Protein AF-A0A9P7HK96-F1 (afdb_monomer_lite)

Secondary structure (DSSP, 8-state):
-HHHHHHHHHHHHHHHT--GGGS--SS--HHHHHHHHHHHHHHHHHHGGGTT-SSPPP-GGGGGGT--HHHHHHHHHHHHHHHHHHHHHH-GGGGT--TTHHHHHHHHHHHHT---SHHHHHHHHHHHHHHHHHHTT-HHHHHHHHHHHHHHHTT-PPPPHHHHHHHHHHHHHHTTSPP-----B--TTGGGT-TTTTBHHHHHHHHHHS--PPP--------PPPTT--S-HHHHHHHHHTTS--

Radius of gyration: 19.31 Å; chains: 1; bounding box: 53×41×51 Å

Sequence (246 aa):
MSSAIAIFQRLLGWADALPAAVQRQENNPDHVLNIHIWFHTAIIDLFRPFELEFPQPRLPAFAGVNATPKAVISASIEQLKRLVYQYRANCESSKYSIIWQSGMLYLVNHILRDLSSNESQFYFLLCMRGYQHLARYLPFVSGIVQSLIVMTNRQGVPLTANTQRLLEEVRGESRRSREFFSAYPVDLEMVAKDPSSATLEKLTSRFQEEPSGEGQGEASDGGSLPDGWKGTAQDLTTTLSMLGDD

Foldseek 3Di:
DVVLLVVLVVLVVCLVPDDPLLNDDPQHDLVSLLVLLVSLLVLLVSLVVQLPDPPFDASPVPVVPSDGSVNSNVVSLVVLLVSLVCCLVRPPCLQADPSNLSSLLSNLLVLLVPVQDLSSLVSNLSSLVSLLSNCVPDLLSLLLNLLSLLSNVVSPYDHDPSSVVSSVVSLVVSVVGDQDDWLPFRNPVCCVVPSVCRGSNNSNVVSVVDDDPDDDDDDDDDDDDDPDDPDDVCNVVVSVVVVPDD

Organism: NCBI:txid221167

pLDDT: mean 82.39, std 18.68, range [30.91, 97.69]

Structure (mmCIF, N/CA/C/O backbone):
data_AF-A0A9P7HK96-F1
#
_entry.id   AF-A0A9P7HK96-F1
#
loop_
_atom_site.group_PDB
_atom_site.id
_atom_site.type_symbol
_atom_site.label_atom_id
_atom_site.label_alt_id
_atom_site.label_comp_id
_atom_site.label_asym_id
_atom_site.label_entity_id
_atom_site.label_seq_id
_atom_site.pdbx_PDB_ins_code
_atom_site.Cartn_x
_atom_site.Cartn_y
_atom_site.Cartn_z
_atom_site.occupancy
_atom_site.B_iso_or_equiv
_atom_site.auth_seq_id
_atom_site.auth_comp_id
_atom_site.auth_asym_id
_atom_site.auth_atom_id
_atom_site.pdbx_PDB_model_num
ATOM 1 N N . MET A 1 1 ? 18.000 8.136 -10.585 1.00 82.88 1 MET A N 1
ATOM 2 C CA . MET A 1 1 ? 17.289 7.478 -11.703 1.00 82.88 1 MET A CA 1
ATOM 3 C C . MET A 1 1 ? 18.000 6.240 -12.261 1.00 82.88 1 MET A C 1
ATOM 5 O O . MET A 1 1 ? 17.403 5.177 -12.218 1.00 82.88 1 MET A O 1
ATOM 9 N N . SER A 1 2 ? 19.247 6.320 -12.757 1.00 84.56 2 SER A N 1
ATOM 10 C CA . SER A 1 2 ? 19.932 5.171 -13.404 1.00 84.56 2 SER A CA 1
ATOM 11 C C . SER A 1 2 ? 19.924 3.879 -12.562 1.00 84.56 2 SER A C 1
ATOM 13 O O . SER A 1 2 ? 19.486 2.832 -13.035 1.00 84.56 2 SER A O 1
ATOM 15 N N . SER A 1 3 ? 20.273 3.969 -11.272 1.00 89.44 3 SER A N 1
ATOM 16 C CA . SER A 1 3 ? 20.222 2.821 -10.354 1.00 89.44 3 SER A CA 1
ATOM 17 C C . SER A 1 3 ? 18.809 2.257 -10.167 1.00 89.44 3 SER A C 1
ATOM 19 O O . SER A 1 3 ? 18.648 1.045 -10.069 1.00 89.44 3 SER A O 1
ATOM 21 N N . ALA A 1 4 ? 17.781 3.113 -10.162 1.00 90.25 4 ALA A N 1
ATOM 22 C CA . ALA A 1 4 ? 16.389 2.683 -10.044 1.00 90.25 4 ALA A CA 1
ATOM 23 C C . ALA A 1 4 ? 15.938 1.895 -11.283 1.00 90.25 4 ALA A C 1
ATOM 25 O O . ALA A 1 4 ? 15.328 0.841 -11.153 1.00 90.25 4 ALA A O 1
ATOM 26 N N . ILE A 1 5 ? 16.329 2.337 -12.482 1.00 89.81 5 ILE A N 1
ATOM 27 C CA . ILE A 1 5 ? 16.057 1.613 -13.733 1.00 89.81 5 ILE A CA 1
ATOM 28 C C . ILE A 1 5 ? 16.732 0.238 -13.725 1.00 89.81 5 ILE A C 1
ATOM 30 O O . ILE A 1 5 ? 16.088 -0.757 -14.050 1.00 89.81 5 ILE A O 1
ATOM 34 N N . ALA A 1 6 ? 17.997 0.164 -13.307 1.00 91.00 6 ALA A N 1
ATOM 35 C CA . ALA A 1 6 ? 18.726 -1.101 -13.242 1.00 91.00 6 ALA A CA 1
ATOM 36 C C . ALA A 1 6 ? 18.094 -2.089 -12.243 1.00 91.00 6 ALA A C 1
ATOM 38 O O . ALA A 1 6 ? 17.957 -3.275 -12.542 1.00 91.00 6 ALA A O 1
ATOM 39 N N . ILE A 1 7 ? 17.669 -1.614 -11.065 1.00 94.12 7 ILE A N 1
ATOM 40 C CA . ILE A 1 7 ? 16.946 -2.443 -10.088 1.00 94.12 7 ILE A CA 1
ATOM 41 C C . ILE A 1 7 ? 15.601 -2.892 -10.665 1.00 94.12 7 ILE A C 1
ATOM 43 O O . ILE A 1 7 ? 15.264 -4.067 -10.555 1.00 94.12 7 ILE A O 1
ATOM 47 N N . PHE A 1 8 ? 14.862 -2.001 -11.328 1.00 93.50 8 PHE A N 1
ATOM 48 C CA . PHE A 1 8 ? 13.576 -2.335 -11.934 1.00 93.50 8 PHE A CA 1
ATOM 49 C C . PHE A 1 8 ? 13.711 -3.421 -13.007 1.00 93.50 8 PHE A C 1
ATOM 51 O O . PHE A 1 8 ? 12.958 -4.388 -12.995 1.00 93.50 8 PHE A O 1
ATOM 58 N N . GLN A 1 9 ? 14.719 -3.330 -13.877 1.00 91.44 9 GLN A N 1
ATOM 59 C CA . GLN A 1 9 ? 15.011 -4.374 -14.865 1.00 91.44 9 GLN A CA 1
ATOM 60 C C . GLN A 1 9 ? 15.340 -5.720 -14.211 1.00 91.44 9 GLN A C 1
ATOM 62 O O . GLN A 1 9 ? 14.888 -6.758 -14.685 1.00 91.44 9 GLN A O 1
ATOM 67 N N . ARG A 1 10 ? 16.093 -5.718 -13.104 1.00 93.62 10 ARG A N 1
ATOM 68 C CA . ARG A 1 10 ? 16.382 -6.944 -12.343 1.00 93.62 10 ARG A CA 1
ATOM 69 C C . ARG A 1 10 ? 15.131 -7.530 -11.695 1.00 93.62 10 ARG A C 1
ATOM 71 O O . ARG A 1 10 ? 14.987 -8.745 -11.684 1.00 93.62 10 ARG A O 1
ATOM 78 N N . LEU A 1 11 ? 14.243 -6.683 -11.174 1.00 93.69 11 LEU A N 1
ATOM 79 C CA . LEU A 1 11 ? 12.958 -7.103 -10.617 1.00 93.69 11 LEU A CA 1
ATOM 80 C C . LEU A 1 11 ? 12.072 -7.734 -11.697 1.00 93.69 11 LEU A C 1
ATOM 82 O O . LEU A 1 11 ? 11.531 -8.810 -11.469 1.00 93.69 11 LEU A O 1
ATOM 86 N N . LEU A 1 12 ? 11.976 -7.126 -12.881 1.00 91.94 12 LEU A N 1
ATOM 87 C CA . LEU A 1 12 ? 11.237 -7.707 -14.006 1.00 91.94 12 LEU A CA 1
ATOM 88 C C . LEU A 1 12 ? 11.842 -9.039 -14.457 1.00 91.94 12 LEU A C 1
ATOM 90 O O . LEU A 1 12 ? 11.124 -10.024 -14.550 1.00 91.94 12 LEU A O 1
ATOM 94 N N . GLY A 1 13 ? 13.166 -9.107 -14.622 1.00 92.19 13 GLY A N 1
ATOM 95 C CA . GLY A 1 13 ? 13.838 -10.361 -14.972 1.00 92.19 13 GLY A CA 1
ATOM 96 C C . GLY A 1 13 ? 13.649 -11.460 -13.919 1.00 92.19 13 GLY A C 1
ATOM 97 O O . GLY A 1 13 ? 13.523 -12.630 -14.267 1.00 92.19 13 GLY A O 1
ATOM 98 N N . TRP A 1 14 ? 13.585 -11.100 -12.634 1.00 93.12 14 TRP A N 1
ATOM 99 C CA . TRP A 1 14 ? 13.220 -12.033 -11.566 1.00 93.12 14 TRP A CA 1
ATOM 100 C C . TRP A 1 14 ? 11.765 -12.506 -11.691 1.00 93.12 14 TRP A C 1
ATOM 102 O O . TRP A 1 14 ? 11.517 -13.702 -11.553 1.00 93.12 14 TRP A O 1
ATOM 112 N N . ALA A 1 15 ? 10.826 -11.601 -11.984 1.00 91.31 15 ALA A N 1
ATOM 113 C CA . ALA A 1 15 ? 9.412 -11.929 -12.155 1.00 91.31 15 ALA A CA 1
ATOM 114 C C . ALA A 1 15 ? 9.176 -12.853 -13.365 1.00 91.31 15 ALA A C 1
ATOM 116 O O . ALA A 1 15 ? 8.416 -13.816 -13.262 1.00 91.31 15 ALA A O 1
ATOM 117 N N . ASP A 1 16 ? 9.879 -12.612 -14.474 1.00 90.12 16 ASP A N 1
ATOM 118 C CA . ASP A 1 16 ? 9.810 -13.426 -15.695 1.00 90.12 16 ASP A CA 1
ATOM 119 C C . ASP A 1 16 ? 10.410 -14.831 -15.501 1.00 90.12 16 ASP A C 1
ATOM 121 O O . ASP A 1 16 ? 10.003 -15.788 -16.159 1.00 90.12 16 ASP A O 1
ATOM 125 N N . ALA A 1 17 ? 11.363 -14.976 -14.574 1.00 92.50 17 ALA A N 1
ATOM 126 C CA . ALA A 1 17 ? 12.031 -16.238 -14.258 1.00 92.50 17 ALA A CA 1
ATOM 127 C C . ALA A 1 17 ? 11.367 -17.022 -13.108 1.00 92.50 17 ALA A C 1
ATOM 129 O O . ALA A 1 17 ? 11.941 -17.998 -12.612 1.00 92.50 17 ALA A O 1
ATOM 130 N N . LEU A 1 18 ? 10.178 -16.610 -12.653 1.00 91.31 18 LEU A N 1
ATOM 131 C CA . LEU A 1 18 ? 9.479 -17.282 -11.561 1.00 91.31 18 LEU A CA 1
ATOM 132 C C . LEU A 1 18 ? 9.082 -18.722 -11.941 1.00 91.31 18 LEU A C 1
ATOM 134 O O . LEU A 1 18 ? 8.461 -18.932 -12.990 1.00 91.31 18 LEU A O 1
ATOM 138 N N . PRO A 1 19 ? 9.359 -19.721 -11.075 1.00 89.69 19 PRO A N 1
ATOM 139 C CA . PRO A 1 19 ? 8.870 -21.083 -11.268 1.00 89.69 19 PRO A CA 1
ATOM 140 C C . PRO A 1 19 ? 7.345 -21.126 -11.395 1.00 89.69 19 PRO A C 1
ATOM 142 O O . PRO A 1 19 ? 6.647 -20.372 -10.720 1.00 89.69 19 PRO A O 1
ATOM 145 N N . ALA A 1 20 ? 6.818 -22.077 -12.172 1.00 86.81 20 ALA A N 1
ATOM 146 C CA . ALA A 1 20 ? 5.374 -22.229 -12.403 1.00 86.81 20 ALA A CA 1
ATOM 147 C C . ALA A 1 20 ? 4.537 -22.292 -11.107 1.00 86.81 20 ALA A C 1
ATOM 149 O O . ALA A 1 20 ? 3.406 -21.815 -11.080 1.00 86.81 20 ALA A O 1
ATOM 150 N N . ALA A 1 21 ? 5.111 -22.823 -10.021 1.00 84.75 21 ALA A N 1
ATOM 151 C CA . ALA A 1 21 ? 4.472 -22.922 -8.708 1.00 84.75 21 ALA A CA 1
ATOM 152 C C . ALA A 1 21 ? 4.184 -21.567 -8.028 1.00 84.75 21 ALA A C 1
ATOM 154 O O . ALA A 1 21 ? 3.361 -21.513 -7.121 1.00 84.75 21 ALA A O 1
ATOM 155 N N . VAL A 1 22 ? 4.859 -20.488 -8.437 1.00 87.06 22 VAL A N 1
ATOM 156 C CA . VAL A 1 22 ? 4.699 -19.133 -7.869 1.00 87.06 22 VAL A CA 1
ATOM 157 C C . VAL A 1 22 ? 4.290 -18.092 -8.918 1.00 87.06 22 VAL A C 1
ATOM 159 O O . VAL A 1 22 ? 4.287 -16.884 -8.662 1.00 87.06 22 VAL A O 1
ATOM 162 N N . GLN A 1 23 ? 3.916 -18.555 -10.109 1.00 87.00 23 GLN A N 1
ATOM 163 C CA . GLN A 1 23 ? 3.257 -17.729 -11.114 1.00 87.00 23 GLN A CA 1
ATOM 164 C C . GLN A 1 23 ? 1.795 -17.505 -10.726 1.00 87.00 23 GLN A C 1
ATOM 166 O O . GLN A 1 23 ? 1.168 -18.368 -10.114 1.00 87.00 23 GLN A O 1
ATOM 171 N N . ARG A 1 24 ? 1.239 -16.344 -11.093 1.00 83.50 24 ARG A N 1
ATOM 172 C CA . ARG A 1 24 ? -0.178 -16.071 -10.835 1.00 83.50 24 ARG A CA 1
ATOM 173 C C . ARG A 1 24 ? -1.064 -16.939 -11.730 1.00 83.50 24 ARG A C 1
ATOM 175 O O . ARG A 1 24 ? -0.911 -16.920 -12.947 1.00 83.50 24 ARG A O 1
ATOM 182 N N . GLN A 1 25 ? -2.026 -17.618 -11.127 1.00 83.50 25 GLN A N 1
ATOM 183 C CA . GLN A 1 25 ? -3.058 -18.433 -11.767 1.00 83.50 25 GLN A CA 1
ATOM 184 C C . GLN A 1 25 ? -4.449 -17.999 -11.270 1.00 83.50 25 GLN A C 1
ATOM 186 O O . GLN A 1 25 ? -4.570 -16.994 -10.573 1.00 83.50 25 GLN A O 1
ATOM 191 N N . GLU A 1 26 ? -5.514 -18.713 -11.632 1.00 76.38 26 GLU A N 1
ATOM 192 C CA . GLU A 1 26 ? -6.872 -18.410 -11.147 1.00 76.38 26 GLU A CA 1
ATOM 193 C C . GLU A 1 26 ? -7.005 -18.674 -9.634 1.00 76.38 26 GLU A C 1
ATOM 195 O O . GLU A 1 26 ? -7.491 -17.821 -8.894 1.00 76.38 26 GLU A O 1
ATOM 200 N N . ASN A 1 27 ? -6.444 -19.794 -9.160 1.00 80.75 27 ASN A N 1
ATOM 201 C CA . ASN A 1 27 ? -6.397 -20.177 -7.747 1.00 80.75 27 ASN A CA 1
ATOM 202 C C . ASN A 1 27 ? -4.965 -20.090 -7.213 1.00 80.75 27 ASN A C 1
ATOM 204 O O . ASN A 1 27 ? -4.191 -21.044 -7.293 1.00 80.75 27 ASN A O 1
ATOM 208 N N . ASN A 1 28 ? -4.607 -18.926 -6.676 1.00 84.38 28 ASN A N 1
ATOM 209 C CA . ASN A 1 28 ? -3.280 -18.696 -6.116 1.00 84.38 28 ASN A CA 1
ATOM 210 C C . ASN A 1 28 ? -3.225 -19.092 -4.642 1.00 84.38 28 ASN A C 1
ATOM 212 O O . ASN A 1 28 ? -4.038 -18.594 -3.863 1.00 84.38 28 ASN A O 1
ATOM 216 N N . PRO A 1 29 ? -2.224 -19.882 -4.223 1.00 89.25 29 PRO A N 1
ATOM 217 C CA . PRO A 1 29 ? -1.881 -19.981 -2.815 1.00 89.25 29 PRO A CA 1
ATOM 218 C C . PRO A 1 29 ? -1.547 -18.604 -2.225 1.00 89.25 29 PRO A C 1
ATOM 220 O O . PRO A 1 29 ? -0.950 -17.756 -2.891 1.00 89.25 29 PRO A O 1
ATOM 223 N N . ASP A 1 30 ? -1.835 -18.418 -0.940 1.00 91.62 30 ASP A N 1
ATOM 224 C CA . ASP A 1 30 ? -1.655 -17.156 -0.214 1.00 91.62 30 ASP A CA 1
ATOM 225 C C . ASP A 1 30 ? -0.255 -16.548 -0.394 1.00 91.62 30 ASP A C 1
ATOM 227 O O . ASP A 1 30 ? -0.095 -15.349 -0.622 1.00 91.62 30 ASP A O 1
ATOM 231 N N . HIS A 1 31 ? 0.782 -17.388 -0.331 1.00 91.19 31 HIS A N 1
ATOM 232 C CA . HIS A 1 31 ? 2.170 -16.949 -0.461 1.00 91.19 31 HIS A CA 1
ATOM 233 C C . HIS A 1 31 ? 2.495 -16.397 -1.856 1.00 91.19 31 HIS A C 1
ATOM 235 O O . HIS A 1 31 ? 3.330 -15.502 -1.963 1.00 91.19 31 HIS A O 1
ATOM 241 N N . VAL A 1 32 ? 1.824 -16.873 -2.909 1.00 93.62 32 VAL A N 1
ATOM 242 C CA . VAL A 1 32 ? 2.001 -16.356 -4.271 1.00 93.62 32 VAL A CA 1
ATOM 243 C C . VAL A 1 32 ? 1.494 -14.921 -4.335 1.00 93.62 32 VAL A C 1
ATOM 245 O O . VAL A 1 32 ? 2.235 -14.024 -4.730 1.00 93.62 32 VAL A O 1
ATOM 248 N N . LEU A 1 33 ? 0.274 -14.668 -3.857 1.00 94.50 33 LEU A N 1
ATOM 249 C CA . LEU A 1 33 ? -0.283 -13.313 -3.818 1.00 94.50 33 LEU A CA 1
ATOM 250 C C . LEU A 1 33 ? 0.568 -12.368 -2.961 1.00 94.50 33 LEU A C 1
ATOM 252 O O . LEU A 1 33 ? 0.828 -11.246 -3.387 1.00 94.50 33 LEU A O 1
ATOM 256 N N . ASN A 1 34 ? 1.080 -12.832 -1.817 1.00 94.69 34 ASN A N 1
ATOM 257 C CA . ASN A 1 34 ? 1.974 -12.042 -0.964 1.00 94.69 34 ASN A CA 1
ATOM 258 C C . ASN A 1 34 ? 3.250 -11.602 -1.692 1.00 94.69 34 ASN A C 1
ATOM 260 O O . ASN A 1 34 ? 3.629 -10.434 -1.619 1.00 94.69 34 ASN A O 1
ATOM 264 N N . ILE A 1 35 ? 3.885 -12.514 -2.434 1.00 95.00 35 ILE A N 1
ATOM 265 C CA . ILE A 1 35 ? 5.086 -12.216 -3.224 1.00 95.00 35 ILE A CA 1
ATOM 266 C C . ILE A 1 35 ? 4.790 -11.137 -4.276 1.00 95.00 35 ILE A C 1
ATOM 268 O O . ILE A 1 35 ? 5.555 -10.181 -4.411 1.00 95.00 35 ILE A O 1
ATOM 272 N N . HIS A 1 36 ? 3.662 -11.246 -4.985 1.00 95.62 36 HIS A N 1
ATOM 273 C CA . HIS A 1 36 ? 3.260 -10.260 -5.996 1.00 95.62 36 HIS A CA 1
ATOM 274 C C . HIS A 1 36 ? 2.860 -8.911 -5.379 1.00 95.62 36 HIS A C 1
ATOM 276 O O . HIS A 1 36 ? 3.160 -7.863 -5.949 1.00 95.62 36 HIS A O 1
ATOM 282 N N . ILE A 1 37 ? 2.245 -8.904 -4.192 1.00 97.06 37 ILE A N 1
ATOM 283 C CA . ILE A 1 37 ? 1.978 -7.671 -3.434 1.00 97.06 37 ILE A CA 1
ATOM 284 C C . ILE A 1 37 ? 3.299 -6.968 -3.115 1.00 97.06 37 ILE A C 1
ATOM 286 O O . ILE A 1 37 ? 3.465 -5.789 -3.430 1.00 97.06 37 ILE A O 1
ATOM 290 N N . TRP A 1 38 ? 4.265 -7.693 -2.550 1.00 96.56 38 TRP A N 1
ATOM 291 C CA . TRP A 1 38 ? 5.567 -7.131 -2.197 1.00 96.56 38 TRP A CA 1
ATOM 292 C C . TRP A 1 38 ? 6.340 -6.615 -3.403 1.00 96.56 38 TRP A C 1
ATOM 294 O O . TRP A 1 38 ? 6.935 -5.537 -3.334 1.00 96.56 38 TRP A O 1
ATOM 304 N N . PHE A 1 39 ? 6.275 -7.340 -4.518 1.00 96.75 39 PHE A N 1
ATOM 305 C CA . PHE A 1 39 ? 6.861 -6.922 -5.784 1.00 96.75 39 PHE A CA 1
ATOM 306 C C . PHE A 1 39 ? 6.368 -5.532 -6.205 1.00 96.75 39 PHE A C 1
ATOM 308 O O . PHE A 1 39 ? 7.175 -4.638 -6.463 1.00 96.75 39 PHE A O 1
ATOM 315 N N . HIS A 1 40 ? 5.052 -5.307 -6.192 1.00 97.69 40 HIS A N 1
ATOM 316 C CA . HIS A 1 40 ? 4.502 -4.006 -6.564 1.00 97.69 40 HIS A CA 1
ATOM 317 C C . HIS A 1 40 ? 4.765 -2.917 -5.519 1.00 97.69 40 HIS A C 1
ATOM 319 O O . HIS A 1 40 ? 5.036 -1.782 -5.909 1.00 97.69 40 HIS A O 1
ATOM 325 N N . THR A 1 41 ? 4.782 -3.231 -4.217 1.00 97.31 41 THR A N 1
ATOM 326 C CA . THR A 1 41 ? 5.195 -2.238 -3.205 1.00 97.31 41 THR A CA 1
ATOM 327 C C . THR A 1 41 ? 6.652 -1.805 -3.389 1.00 97.31 41 THR A C 1
ATOM 329 O O . THR A 1 41 ? 6.948 -0.615 -3.306 1.00 97.31 41 THR A O 1
ATOM 332 N N . ALA A 1 42 ? 7.547 -2.736 -3.744 1.00 96.88 42 ALA A N 1
ATOM 333 C CA . ALA A 1 42 ? 8.952 -2.435 -4.002 1.00 96.88 42 ALA A CA 1
ATOM 334 C C . ALA A 1 42 ? 9.133 -1.561 -5.251 1.00 96.88 42 ALA A C 1
ATOM 336 O O . ALA A 1 42 ? 9.937 -0.632 -5.240 1.00 96.88 42 ALA A O 1
ATOM 337 N N . ILE A 1 43 ? 8.364 -1.814 -6.318 1.00 96.56 43 ILE A N 1
ATOM 338 C CA . ILE A 1 43 ? 8.373 -0.966 -7.520 1.00 96.56 43 ILE A CA 1
ATOM 339 C C . ILE A 1 43 ? 7.892 0.452 -7.195 1.00 96.56 43 ILE A C 1
ATOM 341 O O . ILE A 1 43 ? 8.492 1.420 -7.665 1.00 96.56 43 ILE A O 1
ATOM 345 N N . ILE A 1 44 ? 6.838 0.591 -6.386 1.00 96.38 44 ILE A N 1
ATOM 346 C CA . ILE A 1 44 ? 6.336 1.908 -5.980 1.00 96.38 44 ILE A CA 1
ATOM 347 C C . ILE A 1 44 ? 7.419 2.674 -5.219 1.00 96.38 44 ILE A C 1
ATOM 349 O O . ILE A 1 44 ? 7.697 3.817 -5.567 1.00 96.38 44 ILE A O 1
ATOM 353 N N . ASP A 1 45 ? 8.074 2.050 -4.240 1.00 94.81 45 ASP A N 1
ATOM 354 C CA . ASP A 1 45 ? 9.176 2.675 -3.497 1.00 94.81 45 ASP A CA 1
ATOM 355 C C . ASP A 1 45 ? 10.344 3.080 -4.390 1.00 94.81 45 ASP A C 1
ATOM 357 O O . ASP A 1 45 ? 10.900 4.169 -4.243 1.00 94.81 45 ASP A O 1
ATOM 361 N N . LEU A 1 46 ? 10.693 2.218 -5.343 1.00 95.38 46 LEU A N 1
ATOM 362 C CA . LEU A 1 46 ? 11.802 2.442 -6.257 1.00 95.38 46 LEU A CA 1
ATOM 363 C C . LEU A 1 46 ? 11.618 3.706 -7.102 1.00 95.38 46 LEU A C 1
ATOM 365 O O . LEU A 1 46 ? 12.594 4.402 -7.394 1.00 95.38 46 LEU A O 1
ATOM 369 N N . PHE A 1 47 ? 10.375 3.995 -7.496 1.00 94.06 47 PHE A N 1
ATOM 370 C CA . PHE A 1 47 ? 10.047 5.133 -8.351 1.00 94.06 47 PHE A CA 1
ATOM 371 C C . PHE A 1 47 ? 9.453 6.337 -7.613 1.00 94.06 47 PHE A C 1
ATOM 373 O O . PHE A 1 47 ? 9.453 7.427 -8.189 1.00 94.06 47 PHE A O 1
ATOM 380 N N . ARG A 1 48 ? 9.012 6.194 -6.353 1.00 91.94 48 ARG A N 1
ATOM 381 C CA . ARG A 1 48 ? 8.414 7.279 -5.550 1.00 91.94 48 ARG A CA 1
ATOM 382 C C . ARG A 1 48 ? 9.246 8.570 -5.541 1.00 91.94 48 ARG A C 1
ATOM 384 O O . ARG A 1 48 ? 8.645 9.624 -5.738 1.00 91.94 48 ARG A O 1
ATOM 391 N N . PRO A 1 49 ? 10.590 8.548 -5.397 1.00 91.19 49 PRO A N 1
ATOM 392 C CA . PRO A 1 49 ? 11.390 9.777 -5.401 1.00 91.19 49 PRO A CA 1
ATOM 393 C C . PRO A 1 49 ? 11.260 10.614 -6.681 1.00 91.19 49 PRO A C 1
ATOM 395 O O . PRO A 1 49 ? 11.531 11.808 -6.655 1.00 91.19 49 PRO A O 1
ATOM 398 N N . PHE A 1 50 ? 10.843 9.998 -7.790 1.00 91.31 50 PHE A N 1
ATOM 399 C CA . PHE A 1 50 ? 10.759 10.624 -9.109 1.00 91.31 50 PHE A CA 1
ATOM 400 C C . PHE A 1 50 ? 9.312 10.933 -9.535 1.00 91.31 50 PHE A C 1
ATOM 402 O O . PHE A 1 50 ? 9.071 11.423 -10.638 1.00 91.31 50 PHE A O 1
ATOM 409 N N . GLU A 1 51 ? 8.324 10.630 -8.688 1.00 89.25 51 GLU A N 1
ATOM 410 C CA . GLU A 1 51 ? 6.901 10.761 -9.022 1.00 89.25 51 GLU A CA 1
ATOM 411 C C . GLU A 1 51 ? 6.486 12.213 -9.301 1.00 89.25 51 GLU A C 1
ATOM 413 O O . GLU A 1 51 ? 5.670 12.467 -10.188 1.00 89.25 51 GLU A O 1
ATOM 418 N N . LEU A 1 52 ? 7.068 13.159 -8.561 1.00 87.06 52 LEU A N 1
ATOM 419 C CA . LEU A 1 52 ? 6.753 14.588 -8.648 1.00 87.06 52 LEU A CA 1
ATOM 420 C C . LEU A 1 52 ? 7.709 15.365 -9.568 1.00 87.06 52 LEU A C 1
ATOM 422 O O . LEU A 1 52 ? 7.580 16.582 -9.687 1.00 87.06 52 LEU A O 1
ATOM 426 N N . GLU A 1 53 ? 8.662 14.695 -10.225 1.00 87.31 53 GLU A N 1
ATOM 427 C CA . GLU A 1 53 ? 9.576 15.360 -11.158 1.00 87.31 53 GLU A CA 1
ATOM 428 C C . GLU A 1 53 ? 8.823 15.885 -12.387 1.00 87.31 53 GLU A C 1
ATOM 430 O O . GLU A 1 53 ? 8.015 15.178 -12.999 1.00 87.31 53 GLU A O 1
ATOM 435 N N . PHE A 1 54 ? 9.104 17.131 -12.776 1.00 84.62 54 PHE A N 1
ATOM 436 C CA . PHE A 1 54 ? 8.532 17.736 -13.971 1.00 84.62 54 PHE A CA 1
ATOM 437 C C . PHE A 1 54 ? 9.613 18.468 -14.789 1.00 84.62 54 PHE A C 1
ATOM 439 O O . PHE A 1 54 ? 10.275 19.353 -14.246 1.00 84.62 54 PHE A O 1
ATOM 446 N N . PRO A 1 55 ? 9.792 18.137 -16.085 1.00 85.94 55 PRO A N 1
ATOM 447 C CA . PRO A 1 55 ? 9.067 17.106 -16.835 1.00 85.94 55 PRO A CA 1
ATOM 448 C C . PRO A 1 55 ? 9.411 15.684 -16.361 1.00 85.94 55 PRO A C 1
ATOM 450 O O . PRO A 1 55 ? 10.519 15.424 -15.902 1.00 85.94 55 PRO A O 1
ATOM 453 N N . GLN A 1 56 ? 8.460 14.754 -16.499 1.00 88.38 56 GLN A N 1
ATOM 454 C CA . GLN A 1 56 ? 8.686 13.352 -16.142 1.00 88.38 56 GLN A CA 1
ATOM 455 C C . GLN A 1 56 ? 9.795 12.745 -17.021 1.00 88.38 56 GLN A C 1
ATOM 457 O O . GLN A 1 56 ? 9.681 12.776 -18.254 1.00 88.38 56 GLN A O 1
ATOM 462 N N . PRO A 1 57 ? 10.845 12.156 -16.425 1.00 84.75 57 PRO A N 1
ATOM 463 C CA . PRO A 1 57 ? 11.906 11.521 -17.189 1.00 84.75 57 PRO A CA 1
ATOM 464 C C . PRO A 1 57 ? 11.374 10.267 -17.887 1.00 84.75 57 PRO A C 1
ATOM 466 O O . PRO A 1 57 ? 10.646 9.460 -17.306 1.00 84.75 57 PRO A O 1
ATOM 469 N N . ARG A 1 58 ? 11.764 10.079 -19.150 1.00 85.38 58 ARG A N 1
ATOM 470 C CA . ARG A 1 58 ? 11.483 8.834 -19.872 1.00 85.38 58 ARG A CA 1
ATOM 471 C C . ARG A 1 58 ? 12.424 7.743 -19.389 1.00 85.38 58 ARG A C 1
ATOM 473 O O . ARG A 1 58 ? 13.608 7.997 -19.188 1.00 85.38 58 ARG A O 1
ATOM 480 N N . LEU A 1 59 ? 11.911 6.525 -19.262 1.00 85.00 59 LEU A N 1
ATOM 481 C CA . LEU A 1 59 ? 12.704 5.345 -18.939 1.00 85.00 59 LEU A CA 1
ATOM 482 C C . LEU A 1 59 ? 13.263 4.756 -20.248 1.00 85.00 59 LEU A C 1
ATOM 484 O O . LEU A 1 59 ? 12.504 4.137 -20.995 1.00 85.00 59 LEU A O 1
ATOM 488 N N . PRO A 1 60 ? 14.566 4.918 -20.567 1.00 75.94 60 PRO A N 1
ATOM 489 C CA . PRO A 1 60 ? 15.095 4.563 -21.890 1.00 75.94 60 PRO A CA 1
ATOM 490 C C . PRO A 1 60 ? 14.984 3.068 -22.199 1.00 75.94 60 PRO A C 1
ATOM 492 O O . PRO A 1 60 ? 14.713 2.686 -23.332 1.00 75.94 60 PRO A O 1
ATOM 495 N N . ALA A 1 61 ? 15.104 2.229 -21.166 1.00 71.88 61 ALA A N 1
ATOM 496 C CA . ALA A 1 61 ? 14.903 0.783 -21.245 1.00 71.88 61 ALA A CA 1
ATOM 497 C C . ALA A 1 61 ? 13.497 0.371 -21.728 1.00 71.88 61 ALA A C 1
ATOM 499 O O . ALA A 1 61 ? 13.302 -0.764 -22.145 1.00 71.88 61 ALA A O 1
ATOM 500 N N . PHE A 1 62 ? 12.532 1.294 -21.687 1.00 70.69 62 PHE A N 1
ATOM 501 C CA . PHE A 1 62 ? 11.132 1.088 -22.051 1.00 70.69 62 PHE A CA 1
ATOM 502 C C . PHE A 1 62 ? 10.659 2.158 -23.047 1.00 70.69 62 PHE A C 1
ATOM 504 O O . PHE A 1 62 ? 9.483 2.526 -23.073 1.00 70.69 62 PHE A O 1
ATOM 511 N N . ALA A 1 63 ? 11.575 2.685 -23.869 1.00 63.12 63 ALA A N 1
ATOM 512 C CA . ALA A 1 63 ? 11.292 3.771 -24.808 1.00 63.12 63 ALA A CA 1
ATOM 513 C C . ALA A 1 63 ? 10.132 3.456 -25.774 1.00 63.12 63 ALA A C 1
ATOM 515 O O . ALA A 1 63 ? 9.396 4.366 -26.144 1.00 63.12 63 ALA A O 1
ATOM 516 N N . GLY A 1 64 ? 9.912 2.178 -26.114 1.00 65.25 64 GLY A N 1
ATOM 517 C CA . GLY A 1 64 ? 8.805 1.739 -26.975 1.00 65.25 64 GLY A CA 1
ATOM 518 C C . GLY A 1 64 ? 7.399 1.989 -26.409 1.00 65.25 64 GLY A C 1
ATOM 519 O O . GLY A 1 64 ? 6.444 2.031 -27.173 1.00 65.25 64 GLY A O 1
ATOM 520 N N . VAL A 1 65 ? 7.267 2.202 -25.095 1.00 73.88 65 VAL A N 1
ATOM 521 C CA . VAL A 1 65 ? 5.987 2.482 -24.415 1.00 73.88 65 VAL A CA 1
ATOM 522 C C . VAL A 1 65 ? 5.964 3.849 -23.724 1.00 73.88 65 VAL A C 1
ATOM 524 O O . VAL A 1 65 ? 5.057 4.129 -22.949 1.00 73.88 65 VAL A O 1
ATOM 527 N N . ASN A 1 66 ? 6.950 4.720 -23.993 1.00 71.88 66 ASN A N 1
ATOM 528 C CA . ASN A 1 66 ? 7.082 6.039 -23.355 1.00 71.88 66 ASN A CA 1
ATOM 529 C C . ASN A 1 66 ? 6.941 5.993 -21.820 1.00 71.88 66 ASN A C 1
ATOM 531 O O . ASN A 1 66 ? 6.363 6.898 -21.215 1.00 71.88 66 ASN A O 1
ATOM 535 N N . ALA A 1 67 ? 7.456 4.936 -21.181 1.00 85.88 67 ALA A N 1
ATOM 536 C CA . ALA A 1 67 ? 7.261 4.745 -19.751 1.00 85.88 67 ALA A CA 1
ATOM 537 C C . ALA A 1 67 ? 7.915 5.874 -18.941 1.00 85.88 67 ALA A C 1
ATOM 539 O O . ALA A 1 67 ? 9.043 6.295 -19.217 1.00 85.88 67 ALA A O 1
ATOM 540 N N . THR A 1 68 ? 7.202 6.326 -17.913 1.00 91.94 68 THR A N 1
ATOM 541 C CA . THR A 1 68 ? 7.648 7.314 -16.925 1.00 91.94 68 THR A CA 1
ATOM 542 C C . THR A 1 68 ? 7.542 6.717 -15.520 1.00 91.94 68 THR A C 1
ATOM 544 O O . THR A 1 68 ? 6.753 5.787 -15.322 1.00 91.94 68 THR A O 1
ATOM 547 N N . PRO A 1 69 ? 8.281 7.235 -14.522 1.00 92.94 69 PRO A N 1
ATOM 548 C CA . PRO A 1 69 ? 8.119 6.827 -13.126 1.00 92.94 69 PRO A CA 1
ATOM 549 C C . PRO A 1 69 ? 6.659 6.856 -12.664 1.00 92.94 69 PRO A C 1
ATOM 551 O O . PRO A 1 69 ? 6.164 5.865 -12.129 1.00 92.94 69 PRO A O 1
ATOM 554 N N . LYS A 1 70 ? 5.934 7.943 -12.962 1.00 92.81 70 LYS A N 1
ATOM 555 C CA . LYS A 1 70 ? 4.508 8.068 -12.635 1.00 92.81 70 LYS A CA 1
ATOM 556 C C . LYS A 1 70 ? 3.656 6.969 -13.280 1.00 92.81 70 LYS A C 1
ATOM 558 O O . LYS A 1 70 ? 2.775 6.419 -12.620 1.00 92.81 70 LYS A O 1
ATOM 563 N N . ALA A 1 71 ? 3.918 6.618 -14.542 1.00 92.88 71 ALA A N 1
ATOM 564 C CA . ALA A 1 71 ? 3.194 5.545 -15.226 1.00 92.88 71 ALA A CA 1
ATOM 565 C C . ALA A 1 71 ? 3.475 4.167 -14.602 1.00 92.88 71 ALA A C 1
ATOM 567 O O . ALA A 1 71 ? 2.551 3.378 -14.425 1.00 92.88 71 ALA A O 1
ATOM 568 N N . VAL A 1 72 ? 4.725 3.893 -14.211 1.00 94.44 72 VAL A N 1
ATOM 569 C CA . VAL A 1 72 ? 5.112 2.632 -13.552 1.00 94.44 72 VAL A CA 1
ATOM 570 C C . VAL A 1 72 ? 4.477 2.495 -12.164 1.00 94.44 72 VAL A C 1
ATOM 572 O O . VAL A 1 72 ? 3.973 1.421 -11.822 1.00 94.44 72 VAL A O 1
ATOM 575 N N . ILE A 1 73 ? 4.453 3.580 -11.380 1.00 95.31 73 ILE A N 1
ATOM 576 C CA . ILE A 1 73 ? 3.753 3.622 -10.087 1.00 95.31 73 ILE A CA 1
ATOM 577 C C . ILE A 1 73 ? 2.262 3.362 -10.300 1.00 95.31 73 ILE A C 1
ATOM 579 O O . ILE A 1 73 ? 1.709 2.474 -9.660 1.00 95.31 73 ILE A O 1
ATOM 583 N N . SER A 1 74 ? 1.634 4.075 -11.240 1.00 95.06 74 SER A N 1
ATOM 584 C CA . SER A 1 74 ? 0.200 3.932 -11.530 1.00 95.06 74 SER A CA 1
ATOM 585 C C . SER A 1 74 ? -0.149 2.497 -11.942 1.00 95.06 74 SER A C 1
ATOM 587 O O . SER A 1 74 ? -1.064 1.901 -11.386 1.00 95.06 74 SER A O 1
ATOM 589 N N . ALA A 1 75 ? 0.639 1.885 -12.832 1.00 95.56 75 ALA A N 1
ATOM 590 C CA . ALA A 1 75 ? 0.453 0.487 -13.219 1.00 95.56 75 ALA A CA 1
ATOM 591 C C . ALA A 1 75 ? 0.604 -0.483 -12.031 1.00 95.56 75 ALA A C 1
ATOM 593 O O . ALA A 1 75 ? -0.141 -1.458 -11.928 1.00 95.56 75 ALA A O 1
ATOM 594 N N . SER A 1 76 ? 1.541 -0.217 -11.115 1.00 97.44 76 SER A N 1
ATOM 595 C CA . SER A 1 76 ? 1.731 -1.040 -9.913 1.00 97.44 76 SER A CA 1
ATOM 596 C C . SER A 1 76 ? 0.590 -0.885 -8.910 1.00 97.44 76 SER A C 1
ATOM 598 O O . SER A 1 76 ? 0.193 -1.872 -8.297 1.00 97.44 76 SER A O 1
ATOM 600 N N . ILE A 1 77 ? 0.019 0.313 -8.777 1.00 97.69 77 ILE A N 1
ATOM 601 C CA . ILE A 1 77 ? -1.184 0.546 -7.972 1.00 97.69 77 ILE A CA 1
ATOM 602 C C . ILE A 1 77 ? -2.378 -0.231 -8.533 1.00 97.69 77 ILE A C 1
ATOM 604 O O . ILE A 1 77 ? -3.074 -0.902 -7.774 1.00 97.69 77 ILE A O 1
ATOM 608 N N . GLU A 1 78 ? -2.579 -0.217 -9.851 1.00 97.12 78 GLU A N 1
ATOM 609 C CA . GLU A 1 78 ? -3.657 -0.983 -10.490 1.00 97.12 78 GLU A CA 1
ATOM 610 C C . GLU A 1 78 ? -3.507 -2.497 -10.281 1.00 97.12 78 GLU A C 1
ATOM 612 O O . GLU A 1 78 ? -4.492 -3.211 -10.072 1.00 97.12 78 GLU A O 1
ATOM 617 N N . GLN A 1 79 ? -2.275 -3.013 -10.266 1.00 96.94 79 GLN A N 1
ATOM 618 C CA . GLN A 1 79 ? -2.041 -4.406 -9.877 1.00 96.94 79 GLN A CA 1
ATOM 619 C C . GLN A 1 79 ? -2.281 -4.637 -8.380 1.00 96.94 79 GLN A C 1
ATOM 621 O O . GLN A 1 79 ? -2.887 -5.649 -8.026 1.00 96.94 79 GLN A O 1
ATOM 626 N N . LEU A 1 80 ? -1.871 -3.715 -7.500 1.00 97.56 80 LEU A N 1
ATOM 627 C CA . LEU A 1 80 ? -2.128 -3.826 -6.060 1.00 97.56 80 LEU A CA 1
ATOM 628 C C . LEU A 1 80 ? -3.619 -3.851 -5.735 1.00 97.56 80 LEU A C 1
ATOM 630 O O . LEU A 1 80 ? -4.020 -4.684 -4.929 1.00 97.56 80 LEU A O 1
ATOM 634 N N . LYS A 1 81 ? -4.443 -3.020 -6.384 1.00 97.50 81 LYS A N 1
ATOM 635 C CA . LYS A 1 81 ? -5.911 -3.059 -6.269 1.00 97.50 81 LYS A CA 1
ATOM 636 C C . LYS A 1 81 ? -6.444 -4.484 -6.466 1.00 97.50 81 LYS A C 1
ATOM 638 O O . LYS A 1 81 ? -7.118 -5.033 -5.593 1.00 97.50 81 LYS A O 1
ATOM 643 N N . ARG A 1 82 ? -6.058 -5.120 -7.579 1.00 95.44 82 ARG A N 1
ATOM 644 C CA . ARG A 1 82 ? -6.469 -6.491 -7.928 1.00 95.44 82 ARG A CA 1
ATOM 645 C C . ARG A 1 82 ? -5.944 -7.522 -6.933 1.00 95.44 82 ARG A C 1
ATOM 647 O O . ARG A 1 82 ? -6.704 -8.373 -6.488 1.00 95.44 82 ARG A O 1
ATOM 654 N N . LEU A 1 83 ? -4.665 -7.440 -6.568 1.00 96.00 83 LEU A N 1
ATOM 655 C CA . LEU A 1 83 ? -4.022 -8.391 -5.658 1.00 96.00 83 LEU A CA 1
ATOM 656 C C . LEU A 1 83 ? -4.602 -8.320 -4.242 1.00 96.00 83 LEU A C 1
ATOM 658 O O . LEU A 1 83 ? -4.894 -9.354 -3.648 1.00 96.00 83 LEU A O 1
ATOM 662 N N . VAL A 1 84 ? -4.808 -7.110 -3.718 1.00 95.81 84 VAL A N 1
ATOM 663 C CA . VAL A 1 84 ? -5.426 -6.878 -2.407 1.00 95.81 84 VAL A CA 1
ATOM 664 C C . VAL A 1 84 ? -6.855 -7.410 -2.393 1.00 95.81 84 VAL A C 1
ATOM 666 O O . VAL A 1 84 ? -7.235 -8.090 -1.441 1.00 95.81 84 VAL A O 1
ATOM 669 N N . TYR A 1 85 ? -7.629 -7.156 -3.453 1.00 95.12 85 TYR A N 1
ATOM 670 C CA . TYR A 1 85 ? -8.974 -7.707 -3.598 1.00 95.12 85 TYR A CA 1
ATOM 671 C C . TYR A 1 85 ? -8.965 -9.240 -3.626 1.00 95.12 85 TYR A C 1
ATOM 673 O O . TYR A 1 85 ? -9.659 -9.866 -2.829 1.00 95.12 85 TYR A O 1
ATOM 681 N N . GLN A 1 86 ? -8.143 -9.850 -4.484 1.00 92.44 86 GLN A N 1
ATOM 682 C CA . GLN A 1 86 ? -8.050 -11.307 -4.611 1.00 92.44 86 GLN A CA 1
ATOM 683 C C . GLN A 1 86 ? -7.629 -11.975 -3.303 1.00 92.44 86 GLN A C 1
ATOM 685 O O . GLN A 1 86 ? -8.247 -12.952 -2.891 1.00 92.44 86 GLN A O 1
ATOM 690 N N . TYR A 1 87 ? -6.619 -11.429 -2.624 1.00 93.31 87 TYR A N 1
ATOM 691 C CA . TYR A 1 87 ? -6.158 -11.966 -1.347 1.00 93.31 87 TYR A CA 1
ATOM 692 C C . TYR A 1 87 ? -7.270 -11.914 -0.296 1.00 93.31 87 TYR A C 1
ATOM 694 O O . TYR A 1 87 ? -7.516 -12.880 0.415 1.00 93.31 87 TYR A O 1
ATOM 702 N N . ARG A 1 88 ? -8.012 -10.806 -0.247 1.00 92.62 88 ARG A N 1
ATOM 703 C CA . ARG A 1 88 ? -9.139 -10.625 0.671 1.00 92.62 88 ARG A CA 1
ATOM 704 C C . ARG A 1 88 ? -10.349 -11.498 0.376 1.00 92.62 88 ARG A C 1
ATOM 706 O O . ARG A 1 88 ? -11.072 -11.843 1.306 1.00 92.62 88 ARG A O 1
ATOM 713 N N . ALA A 1 89 ? -10.600 -11.781 -0.895 1.00 91.06 89 ALA A N 1
ATOM 714 C CA . ALA A 1 89 ? -11.735 -12.582 -1.325 1.00 91.06 89 ALA A CA 1
ATOM 715 C C . ALA A 1 89 ? -11.474 -14.084 -1.148 1.00 91.06 89 ALA A C 1
ATOM 717 O O . ALA A 1 89 ? -12.388 -14.818 -0.782 1.00 91.06 89 ALA A O 1
ATOM 718 N N . ASN A 1 90 ? -10.233 -14.525 -1.382 1.00 89.00 90 ASN A N 1
ATOM 719 C CA . ASN A 1 90 ? -9.936 -15.940 -1.600 1.00 89.00 90 ASN A CA 1
ATOM 720 C C . ASN A 1 90 ? -9.032 -16.567 -0.529 1.00 89.00 90 ASN A C 1
ATOM 722 O O . ASN A 1 90 ? -9.023 -17.789 -0.400 1.00 89.00 90 ASN A O 1
ATOM 726 N N . CYS A 1 91 ? -8.279 -15.774 0.240 1.00 89.69 91 CYS A N 1
ATOM 727 C CA . CYS A 1 91 ? -7.324 -16.296 1.218 1.00 89.69 91 CYS A CA 1
ATOM 728 C C . CYS A 1 91 ? -7.847 -16.111 2.641 1.00 89.69 91 CYS A C 1
ATOM 730 O O . CYS A 1 91 ? -7.958 -14.990 3.135 1.00 89.69 91 CYS A O 1
ATOM 732 N N . GLU A 1 92 ? -8.084 -17.210 3.360 1.00 89.50 92 GLU A N 1
ATOM 733 C CA . GLU A 1 92 ? -8.497 -17.139 4.767 1.00 89.50 92 GLU A CA 1
ATOM 734 C C . GLU A 1 92 ? -7.458 -16.414 5.636 1.00 89.50 92 GLU A C 1
ATOM 736 O O . GLU A 1 92 ? -7.815 -15.678 6.562 1.00 89.50 92 GLU A O 1
ATOM 741 N N . SER A 1 93 ? -6.173 -16.528 5.281 1.00 90.56 93 SER A N 1
ATOM 742 C CA . SER A 1 93 ? -5.097 -15.832 5.983 1.00 90.56 93 SER A CA 1
ATOM 743 C C . SER A 1 93 ? -5.181 -14.310 5.907 1.00 90.56 93 SER A C 1
ATOM 745 O O . SER A 1 93 ? -4.550 -13.648 6.731 1.00 90.56 93 SER A O 1
ATOM 747 N N . SER A 1 94 ? -6.015 -13.725 5.036 1.00 90.69 94 SER A N 1
ATOM 748 C CA . SER A 1 94 ? -6.275 -12.280 5.044 1.00 90.69 94 SER A CA 1
ATOM 749 C C . SER A 1 94 ? -6.827 -11.770 6.371 1.00 90.69 94 SER A C 1
ATOM 751 O O . SER A 1 94 ? -6.765 -10.575 6.646 1.00 90.69 94 SER A O 1
ATOM 753 N N . LYS A 1 95 ? -7.380 -12.664 7.191 1.00 87.62 95 LYS A N 1
ATOM 754 C CA . LYS A 1 95 ? -7.921 -12.356 8.512 1.00 87.62 95 LYS A CA 1
ATOM 755 C C . LYS A 1 95 ? -6.827 -12.169 9.567 1.00 87.62 95 LYS A C 1
ATOM 757 O O . LYS A 1 95 ? -6.945 -11.297 10.412 1.00 87.62 95 LYS A O 1
ATOM 762 N N . TYR A 1 96 ? -5.743 -12.936 9.525 1.00 86.88 96 TYR A N 1
ATOM 763 C CA . TYR A 1 96 ? -4.776 -12.984 10.637 1.00 86.88 96 TYR A CA 1
ATOM 764 C C . TYR A 1 96 ? -3.314 -12.775 10.224 1.00 86.88 96 TYR A C 1
ATOM 766 O O . TYR A 1 96 ? -2.465 -12.517 11.076 1.00 86.88 96 TYR A O 1
ATOM 774 N N . SER A 1 97 ? -2.987 -12.872 8.935 1.00 91.31 97 SER A N 1
ATOM 775 C CA . SER A 1 97 ? -1.624 -12.692 8.438 1.00 91.31 97 SER A CA 1
ATOM 776 C C . SER A 1 97 ? -1.275 -11.213 8.308 1.00 91.31 97 SER A C 1
ATOM 778 O O . SER A 1 97 ? -1.966 -10.460 7.630 1.00 91.31 97 SER A O 1
ATOM 780 N N . ILE A 1 98 ? -0.154 -10.798 8.900 1.00 91.19 98 ILE A N 1
ATOM 781 C CA . ILE A 1 98 ? 0.376 -9.430 8.767 1.00 91.19 98 ILE A CA 1
ATOM 782 C C . ILE A 1 98 ? 1.189 -9.226 7.479 1.00 91.19 98 ILE A C 1
ATOM 784 O O . ILE A 1 98 ? 1.479 -8.099 7.094 1.00 91.19 98 ILE A O 1
ATOM 788 N N . ILE A 1 99 ? 1.561 -10.313 6.801 1.00 91.94 99 ILE A N 1
ATOM 789 C CA . ILE A 1 99 ? 2.549 -10.345 5.708 1.00 91.94 99 ILE A CA 1
ATOM 790 C C . ILE A 1 99 ? 2.158 -9.415 4.546 1.00 91.94 99 ILE A C 1
ATOM 792 O O . ILE A 1 99 ? 3.002 -8.717 3.990 1.00 91.94 99 ILE A O 1
ATOM 796 N N . TRP A 1 100 ? 0.873 -9.354 4.215 1.00 91.75 100 TRP A N 1
ATOM 797 C CA . TRP A 1 100 ? 0.330 -8.603 3.079 1.00 91.75 100 TRP A CA 1
ATOM 798 C C . TRP A 1 100 ? -0.064 -7.158 3.411 1.00 91.75 100 TRP A C 1
ATOM 800 O O . TRP A 1 100 ? -0.485 -6.413 2.523 1.00 91.75 100 TRP A O 1
ATOM 810 N N . GLN A 1 101 ? 0.061 -6.742 4.678 1.00 93.75 101 GLN A N 1
ATOM 811 C CA . GLN A 1 101 ? -0.447 -5.449 5.144 1.00 93.75 101 GLN A CA 1
ATOM 812 C C . GLN A 1 101 ? 0.198 -4.261 4.418 1.00 93.75 101 GLN A C 1
ATOM 814 O O . GLN A 1 101 ? -0.460 -3.246 4.214 1.00 93.75 101 GLN A O 1
ATOM 819 N N . SER A 1 102 ? 1.450 -4.397 3.963 1.00 93.50 102 SER A N 1
ATOM 820 C CA . SER A 1 102 ? 2.120 -3.361 3.171 1.00 93.50 102 SER A CA 1
ATOM 821 C C . SER A 1 102 ? 1.370 -3.064 1.871 1.00 93.50 102 SER A C 1
ATOM 823 O O . SER A 1 102 ? 1.285 -1.907 1.474 1.00 93.50 102 SER A O 1
ATOM 825 N N . GLY A 1 103 ? 0.741 -4.064 1.248 1.00 96.88 103 GLY A N 1
ATOM 826 C CA . GLY A 1 103 ? -0.124 -3.854 0.087 1.00 96.88 103 GLY A CA 1
ATOM 827 C C . GLY A 1 103 ? -1.297 -2.926 0.397 1.00 96.88 103 GLY A C 1
ATOM 828 O O . GLY A 1 103 ? -1.549 -1.986 -0.355 1.00 96.88 103 GLY A O 1
ATOM 829 N N . MET A 1 104 ? -1.966 -3.137 1.538 1.00 96.69 104 MET A N 1
ATOM 830 C CA . MET A 1 104 ? -3.036 -2.242 1.993 1.00 96.69 104 MET A CA 1
ATOM 831 C C . MET A 1 104 ? -2.512 -0.844 2.307 1.00 96.69 104 MET A C 1
ATOM 833 O O . MET A 1 104 ? -3.141 0.131 1.908 1.00 96.69 104 MET A O 1
ATOM 837 N N . LEU A 1 105 ? -1.362 -0.732 2.979 1.00 97.31 105 LEU A N 1
ATOM 838 C CA . LEU A 1 105 ? -0.802 0.560 3.373 1.00 97.31 105 LEU A CA 1
ATOM 839 C C . LEU A 1 105 ? -0.522 1.437 2.151 1.00 97.31 105 LEU A C 1
ATOM 841 O O . LEU A 1 105 ? -0.891 2.610 2.128 1.00 97.31 105 LEU A O 1
ATOM 845 N N . TYR A 1 106 ? 0.102 0.854 1.127 1.00 97.50 106 TYR A N 1
ATOM 846 C CA . TYR A 1 106 ? 0.447 1.550 -0.112 1.00 97.50 106 TYR A CA 1
ATOM 847 C C . TYR A 1 106 ? -0.801 1.935 -0.892 1.00 97.50 106 TYR A C 1
ATOM 849 O O . TYR A 1 106 ? -0.896 3.059 -1.384 1.00 97.50 106 TYR A O 1
ATOM 857 N N . LEU A 1 107 ? -1.767 1.018 -0.970 1.00 97.38 107 LEU A N 1
ATOM 858 C CA . LEU A 1 107 ? -3.021 1.261 -1.662 1.00 97.38 107 LEU A CA 1
ATOM 859 C C . LEU A 1 107 ? -3.827 2.378 -0.983 1.00 97.38 107 LEU A C 1
ATOM 861 O O . LEU A 1 107 ? -4.268 3.297 -1.664 1.00 97.38 107 LEU A O 1
ATOM 865 N N . VAL A 1 108 ? -3.960 2.361 0.349 1.00 97.00 108 VAL A N 1
ATOM 866 C CA . VAL A 1 108 ? -4.663 3.421 1.093 1.00 97.00 108 VAL A CA 1
ATOM 867 C C . VAL A 1 108 ? -3.957 4.764 0.957 1.00 97.00 108 VAL A C 1
ATOM 869 O O . VAL A 1 108 ? -4.630 5.758 0.714 1.00 97.00 108 VAL A O 1
ATOM 872 N N . ASN A 1 109 ? -2.626 4.814 1.060 1.00 96.44 109 ASN A N 1
ATOM 873 C CA . ASN A 1 109 ? -1.886 6.064 0.855 1.00 96.44 109 ASN A CA 1
ATOM 874 C C . ASN A 1 109 ? -2.151 6.653 -0.536 1.00 96.44 109 ASN A C 1
ATOM 876 O O . ASN A 1 109 ? -2.409 7.842 -0.654 1.00 96.44 109 ASN A O 1
ATOM 880 N N . HIS A 1 110 ? -2.153 5.819 -1.578 1.00 95.38 110 HIS A N 1
ATOM 881 C CA . HIS A 1 110 ? -2.489 6.275 -2.924 1.00 95.38 110 HIS A CA 1
ATOM 882 C C . HIS A 1 110 ? -3.931 6.787 -3.026 1.00 95.38 110 HIS A C 1
ATOM 884 O O . HIS A 1 110 ? -4.162 7.857 -3.577 1.00 95.38 110 HIS A O 1
ATOM 890 N N . ILE A 1 111 ? -4.893 6.036 -2.488 1.00 95.44 111 ILE A N 1
ATOM 891 C CA . ILE A 1 111 ? -6.320 6.380 -2.510 1.00 95.44 111 ILE A CA 1
ATOM 892 C C . ILE A 1 111 ? -6.597 7.682 -1.763 1.00 95.44 111 ILE A C 1
ATOM 894 O O . ILE A 1 111 ? -7.425 8.476 -2.194 1.00 95.44 111 ILE A O 1
ATOM 898 N N . LEU A 1 112 ? -5.902 7.922 -0.651 1.00 94.12 112 LEU A N 1
ATOM 899 C CA . LEU A 1 112 ? -6.094 9.129 0.141 1.00 94.12 112 LEU A CA 1
ATOM 900 C C . LEU A 1 112 ? -5.705 10.402 -0.614 1.00 94.12 112 LEU A C 1
ATOM 902 O O . LEU A 1 112 ? -6.186 11.456 -0.231 1.00 94.12 112 LEU A O 1
ATOM 906 N N . ARG A 1 113 ? -4.930 10.333 -1.703 1.00 91.19 113 ARG A N 1
ATOM 907 C CA . ARG A 1 113 ? -4.691 11.488 -2.594 1.00 91.19 113 ARG A CA 1
ATOM 908 C C . ARG A 1 113 ? -5.965 12.025 -3.220 1.00 91.19 113 ARG A C 1
ATOM 910 O O . ARG A 1 113 ? -6.056 13.217 -3.493 1.00 91.19 113 ARG A O 1
ATOM 917 N N . ASP A 1 114 ? -6.892 11.119 -3.510 1.00 90.56 114 ASP A N 1
ATOM 918 C CA . ASP A 1 114 ? -8.162 11.422 -4.142 1.00 90.56 114 ASP A CA 1
ATOM 919 C C . ASP A 1 114 ? -9.210 10.374 -3.745 1.00 90.56 114 ASP A C 1
ATOM 921 O O . ASP A 1 114 ? -9.421 9.349 -4.404 1.00 90.56 114 ASP A O 1
ATOM 925 N N . LEU A 1 115 ? -9.881 10.661 -2.631 1.00 89.75 115 LEU A N 1
ATOM 926 C CA . LEU A 1 115 ? -10.962 9.843 -2.087 1.00 89.75 115 LEU A CA 1
ATOM 927 C C . LEU A 1 115 ? -12.343 10.261 -2.646 1.00 89.75 115 LEU A C 1
ATOM 929 O O . LEU A 1 115 ? -13.378 9.869 -2.108 1.00 89.75 115 LEU A O 1
ATOM 933 N N . SER A 1 116 ? -12.383 11.053 -3.725 1.00 87.56 116 SER A N 1
ATOM 934 C CA . SER A 1 116 ? -13.638 11.563 -4.296 1.00 87.56 116 SER A CA 1
ATOM 935 C C . SER A 1 116 ? -14.436 10.506 -5.065 1.00 87.56 116 SER A C 1
ATOM 937 O O . SER A 1 116 ? -15.664 10.567 -5.092 1.00 87.56 116 SER A O 1
ATOM 939 N N . SER A 1 117 ? -13.762 9.523 -5.670 1.00 90.44 117 SER A N 1
ATOM 940 C CA . SER A 1 117 ? -14.415 8.520 -6.516 1.00 90.44 117 SER A CA 1
ATOM 941 C C . SER A 1 117 ? -15.005 7.349 -5.717 1.00 90.44 117 SER A C 1
ATOM 943 O O . SER A 1 117 ? -14.472 6.940 -4.680 1.00 90.44 117 SER A O 1
ATOM 945 N N . ASN A 1 118 ? -16.076 6.744 -6.242 1.00 89.75 118 ASN A N 1
ATOM 946 C CA . ASN A 1 118 ? -16.670 5.528 -5.669 1.00 89.75 118 ASN A CA 1
ATOM 947 C C . ASN A 1 118 ? -15.665 4.366 -5.621 1.00 89.75 118 ASN A C 1
ATOM 949 O O . ASN A 1 118 ? -15.641 3.611 -4.651 1.00 89.75 118 ASN A O 1
ATOM 953 N N . GLU A 1 119 ? -14.802 4.245 -6.634 1.00 92.88 119 GLU A N 1
ATOM 954 C CA . GLU A 1 119 ? -13.750 3.227 -6.672 1.00 92.88 119 GLU A CA 1
ATOM 955 C C . GLU A 1 119 ? -12.717 3.450 -5.554 1.00 92.88 119 GLU A C 1
ATOM 957 O O . GLU A 1 119 ? -12.380 2.521 -4.815 1.00 92.88 119 GLU A O 1
ATOM 962 N N . SER A 1 120 ? -12.250 4.689 -5.376 1.00 93.31 120 SER A N 1
ATOM 963 C CA . SER A 1 120 ? -11.343 5.067 -4.287 1.00 93.31 120 SER A CA 1
ATOM 964 C C . SER A 1 120 ? -11.946 4.707 -2.929 1.00 93.31 120 SER A C 1
ATOM 966 O O . SER A 1 120 ? -11.301 4.052 -2.108 1.00 93.31 120 SER A O 1
ATOM 968 N N . GLN A 1 121 ? -13.213 5.060 -2.702 1.00 93.56 121 GLN A N 1
ATOM 969 C CA . GLN A 1 121 ? -13.903 4.744 -1.452 1.00 93.56 121 GLN A CA 1
ATOM 970 C C . GLN A 1 121 ? -14.142 3.242 -1.258 1.00 93.56 121 GLN A C 1
ATOM 972 O O . GLN A 1 121 ? -14.015 2.753 -0.135 1.00 93.56 121 GLN A O 1
ATOM 977 N N . PHE A 1 122 ? -14.400 2.483 -2.328 1.00 94.31 122 PHE A N 1
ATOM 978 C CA . PHE A 1 122 ? -14.480 1.022 -2.278 1.00 94.31 122 PHE A CA 1
ATOM 979 C C . PHE A 1 122 ? -13.181 0.403 -1.759 1.00 94.31 122 PHE A C 1
ATOM 981 O O . PHE A 1 122 ? -13.196 -0.368 -0.798 1.00 94.31 122 PHE A O 1
ATOM 988 N N . TYR A 1 123 ? -12.042 0.748 -2.364 1.00 96.31 123 TYR A N 1
ATOM 989 C CA . TYR A 1 123 ? -10.760 0.187 -1.939 1.00 96.31 123 TYR A CA 1
ATOM 990 C C . TYR A 1 123 ? -10.325 0.709 -0.565 1.00 96.31 123 TYR A C 1
ATOM 992 O O . TYR A 1 123 ? -9.685 -0.027 0.188 1.00 96.31 123 TYR A O 1
ATOM 1000 N N . PHE A 1 124 ? -10.716 1.931 -0.193 1.00 95.50 124 PHE A N 1
ATOM 1001 C CA . PHE A 1 124 ? -10.531 2.440 1.163 1.00 95.50 124 PHE A CA 1
ATOM 1002 C C . PHE A 1 124 ? -11.286 1.584 2.188 1.00 95.50 124 PHE A C 1
ATOM 1004 O O . PHE A 1 124 ? -10.679 1.073 3.132 1.00 95.50 124 PHE A O 1
ATOM 1011 N N . LEU A 1 125 ? -12.587 1.362 1.970 1.00 94.38 125 LEU A N 1
ATOM 1012 C CA . LEU A 1 125 ? -13.432 0.489 2.791 1.00 94.38 125 LEU A CA 1
ATOM 1013 C C . LEU A 1 125 ? -12.867 -0.928 2.869 1.00 94.38 125 LEU A C 1
ATOM 1015 O O . LEU A 1 125 ? -12.795 -1.506 3.959 1.00 94.38 125 LEU A O 1
ATOM 1019 N N . LEU A 1 126 ? -12.441 -1.471 1.722 1.00 94.44 126 LEU A N 1
ATOM 1020 C CA . LEU A 1 126 ? -11.776 -2.760 1.642 1.00 94.44 126 LEU A CA 1
ATOM 1021 C C . LEU A 1 126 ? -10.594 -2.748 2.612 1.00 94.44 126 LEU A C 1
ATOM 1023 O O . LEU A 1 126 ? -10.654 -3.449 3.619 1.00 94.44 126 LEU A O 1
ATOM 1027 N N . CYS A 1 127 ? -9.568 -1.928 2.405 1.00 96.69 127 CYS A N 1
ATOM 1028 C CA . CYS A 1 127 ? -8.377 -1.901 3.257 1.00 96.69 127 CYS A CA 1
ATOM 1029 C C . CYS A 1 127 ? -8.688 -1.663 4.744 1.00 96.69 127 CYS A C 1
ATOM 1031 O O . CYS A 1 127 ? -8.207 -2.419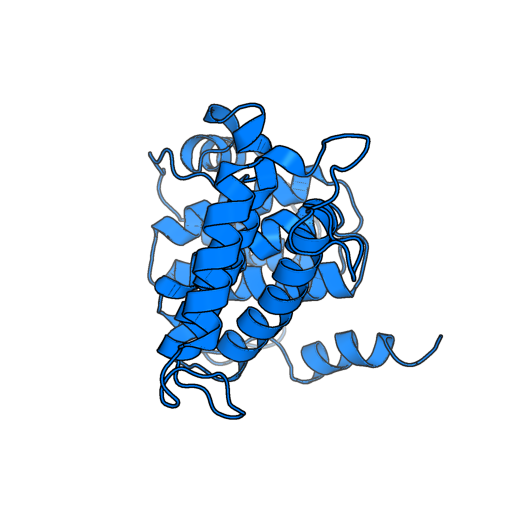 5.588 1.00 96.69 127 CYS A O 1
ATOM 1033 N N . MET A 1 128 ? -9.549 -0.697 5.075 1.00 94.25 128 MET A N 1
ATOM 1034 C CA . MET A 1 128 ? -9.909 -0.382 6.462 1.00 94.25 128 MET A CA 1
ATOM 1035 C C . MET A 1 128 ? -10.575 -1.560 7.180 1.00 94.25 128 MET A C 1
ATOM 1037 O O . MET A 1 128 ? -10.202 -1.865 8.310 1.00 94.25 128 MET A O 1
ATOM 1041 N N . ARG A 1 129 ? -11.477 -2.305 6.525 1.00 92.62 129 ARG A N 1
ATOM 1042 C CA . ARG A 1 129 ? -12.040 -3.553 7.083 1.00 92.62 129 ARG A CA 1
ATOM 1043 C C . ARG A 1 129 ? -10.975 -4.637 7.293 1.00 92.62 129 ARG A C 1
ATOM 1045 O O . ARG A 1 129 ? -11.065 -5.414 8.240 1.00 92.62 129 ARG A O 1
ATOM 1052 N N . GLY A 1 130 ? -9.963 -4.690 6.427 1.00 92.81 130 GLY A N 1
ATOM 1053 C CA . GLY A 1 130 ? -8.833 -5.615 6.572 1.00 92.81 130 GLY A CA 1
ATOM 1054 C C . GLY A 1 130 ? -8.001 -5.289 7.805 1.00 92.81 130 GLY A C 1
ATOM 1055 O O . GLY A 1 130 ? -7.741 -6.160 8.632 1.00 92.81 130 GLY A O 1
ATOM 1056 N N . TYR A 1 131 ? -7.659 -4.013 7.971 1.00 94.00 131 TYR A N 1
ATOM 1057 C CA . TYR A 1 131 ? -6.963 -3.540 9.159 1.00 94.00 131 TYR A CA 1
ATOM 1058 C C . TYR A 1 131 ? -7.787 -3.687 10.436 1.00 94.00 131 TYR A C 1
ATOM 1060 O O . TYR A 1 131 ? -7.236 -4.106 11.448 1.00 94.00 131 TYR A O 1
ATOM 1068 N N . GLN A 1 132 ? -9.096 -3.433 10.393 1.00 89.25 132 GLN A N 1
ATOM 1069 C CA . GLN A 1 132 ? -9.994 -3.671 11.524 1.00 89.25 132 GLN A CA 1
ATOM 1070 C C . GLN A 1 132 ? -9.940 -5.134 11.984 1.00 89.25 132 GLN A C 1
ATOM 1072 O O . GLN A 1 132 ? -9.864 -5.411 13.179 1.00 89.25 132 GLN A O 1
ATOM 1077 N N . HIS A 1 133 ? -9.942 -6.084 11.045 1.00 89.06 133 HIS A N 1
ATOM 1078 C CA . HIS A 1 133 ? -9.850 -7.501 11.384 1.00 89.06 133 HIS A CA 1
ATOM 1079 C C . HIS A 1 133 ? -8.485 -7.842 12.002 1.00 89.06 133 HIS A C 1
ATOM 1081 O O . HIS A 1 133 ? -8.429 -8.457 13.066 1.00 89.06 133 HIS A O 1
ATOM 1087 N N . LEU A 1 134 ? -7.389 -7.393 11.385 1.00 91.06 134 LEU A N 1
ATOM 1088 C CA . LEU A 1 134 ? -6.034 -7.639 11.888 1.00 91.06 134 LEU A CA 1
ATOM 1089 C C . LEU A 1 134 ? -5.787 -6.993 13.262 1.00 91.06 134 LEU A C 1
ATOM 1091 O O . LEU A 1 134 ? -5.110 -7.587 14.101 1.00 91.06 134 LEU A O 1
ATOM 1095 N N . ALA A 1 135 ? -6.368 -5.819 13.527 1.00 89.75 135 ALA A N 1
ATOM 1096 C CA . ALA A 1 135 ? -6.258 -5.103 14.800 1.00 89.75 135 ALA A CA 1
ATOM 1097 C C . ALA A 1 135 ? -6.771 -5.910 16.003 1.00 89.75 135 ALA A C 1
ATOM 1099 O O . ALA A 1 135 ? -6.284 -5.724 17.117 1.00 89.75 135 ALA A O 1
ATOM 1100 N N . ARG A 1 136 ? -7.697 -6.856 15.787 1.00 86.31 136 ARG A N 1
ATOM 1101 C CA . ARG A 1 136 ? -8.197 -7.756 16.842 1.00 86.31 136 ARG A CA 1
ATOM 1102 C C . ARG A 1 136 ? -7.119 -8.695 17.379 1.00 86.31 136 ARG A C 1
ATOM 1104 O O . ARG A 1 136 ? -7.183 -9.091 18.539 1.00 86.31 136 ARG A O 1
ATOM 1111 N N . TYR A 1 137 ? -6.142 -9.043 16.544 1.00 85.56 137 TYR A N 1
ATOM 1112 C CA . TYR A 1 137 ? -5.082 -9.999 16.872 1.00 85.56 137 TYR A CA 1
ATOM 1113 C C . TYR A 1 137 ? -3.720 -9.327 17.067 1.00 85.56 137 TYR A C 1
ATOM 1115 O O . TYR A 1 137 ? -2.864 -9.856 17.772 1.00 85.56 137 TYR A O 1
ATOM 1123 N N . LEU A 1 138 ? -3.507 -8.165 16.444 1.00 87.19 138 LEU A N 1
ATOM 1124 C CA . LEU A 1 138 ? -2.213 -7.496 16.362 1.00 87.19 138 LEU A CA 1
ATOM 1125 C C . LEU A 1 138 ? -2.349 -6.033 16.805 1.00 87.19 138 LEU A C 1
ATOM 1127 O O . LEU A 1 138 ? -2.686 -5.180 15.983 1.00 87.19 138 LEU A O 1
ATOM 1131 N N . PRO A 1 139 ? -2.029 -5.702 18.072 1.00 83.69 139 PRO A N 1
ATOM 1132 C CA . PRO A 1 139 ? -2.222 -4.356 18.616 1.00 83.69 139 PRO A CA 1
ATOM 1133 C C . PRO A 1 139 ? -1.566 -3.241 17.795 1.00 83.69 139 PRO A C 1
ATOM 1135 O O . PRO A 1 139 ? -2.139 -2.169 17.657 1.00 83.69 139 PRO A O 1
ATOM 1138 N N . PHE A 1 140 ? -0.395 -3.500 17.200 1.00 86.12 140 PHE A N 1
ATOM 1139 C CA . PHE A 1 140 ? 0.300 -2.564 16.305 1.00 86.12 140 PHE A CA 1
ATOM 1140 C C . PHE A 1 140 ? -0.581 -2.064 15.149 1.00 86.12 140 PHE A C 1
ATOM 1142 O O . PHE A 1 140 ? -0.499 -0.901 14.757 1.00 86.12 140 PHE A O 1
ATOM 1149 N N . VAL A 1 141 ? -1.467 -2.918 14.633 1.00 91.44 141 VAL A N 1
ATOM 1150 C CA . VAL A 1 141 ? -2.363 -2.564 13.530 1.00 91.44 141 VAL A CA 1
ATOM 1151 C C . VAL A 1 141 ? -3.392 -1.521 13.956 1.00 91.44 141 VAL A C 1
ATOM 1153 O O . VAL A 1 141 ? -3.737 -0.658 13.151 1.00 91.44 141 VAL A O 1
ATOM 1156 N N . SER A 1 142 ? -3.821 -1.510 15.220 1.00 90.12 142 SER A N 1
ATOM 1157 C CA . SER A 1 142 ? -4.695 -0.447 15.722 1.00 90.12 142 SER A CA 1
ATOM 1158 C C . SER A 1 142 ? -4.054 0.934 15.600 1.00 90.12 142 SER A C 1
ATOM 1160 O O . SER A 1 142 ? -4.758 1.902 15.329 1.00 90.12 142 SER A O 1
ATOM 1162 N N . GLY A 1 143 ? -2.730 1.041 15.741 1.00 91.94 143 GLY A N 1
ATOM 1163 C CA . GLY A 1 143 ? -2.023 2.297 15.505 1.00 91.94 143 GLY A CA 1
ATOM 1164 C C . GLY A 1 143 ? -2.079 2.724 14.037 1.00 91.94 143 GLY A C 1
ATOM 1165 O O . GLY A 1 143 ? -2.274 3.905 13.746 1.00 91.94 143 GLY A O 1
ATOM 1166 N N . ILE A 1 144 ? -1.955 1.773 13.098 1.00 94.44 144 ILE A N 1
ATOM 1167 C CA . ILE A 1 144 ? -2.073 2.059 11.656 1.00 94.44 144 ILE A CA 1
ATOM 1168 C C . ILE A 1 144 ? -3.478 2.582 11.377 1.00 94.44 144 ILE A C 1
ATOM 1170 O O . ILE A 1 144 ? -3.639 3.614 10.739 1.00 94.44 144 ILE A O 1
ATOM 1174 N N . VAL A 1 145 ? -4.490 1.918 11.924 1.00 93.75 145 VAL A N 1
ATOM 1175 C CA . VAL A 1 145 ? -5.888 2.329 11.815 1.00 93.75 145 VAL A CA 1
ATOM 1176 C C . VAL A 1 145 ? -6.115 3.756 12.331 1.00 93.75 145 VAL A C 1
ATOM 1178 O O . VAL A 1 145 ? -6.667 4.578 11.603 1.00 93.75 145 VAL A O 1
ATOM 1181 N N . GLN A 1 146 ? -5.664 4.074 13.550 1.00 92.81 146 GLN A N 1
ATOM 1182 C CA . GLN A 1 146 ? -5.755 5.430 14.118 1.00 92.81 146 GLN A CA 1
ATOM 1183 C C . GLN A 1 146 ? -5.095 6.467 13.201 1.00 92.81 146 GLN A C 1
ATOM 1185 O O . GLN A 1 146 ? -5.658 7.528 12.931 1.00 92.81 146 GLN A O 1
ATOM 1190 N N . SER A 1 147 ? -3.920 6.128 12.677 1.00 94.44 147 SER A N 1
ATOM 1191 C CA . SER A 1 147 ? -3.163 6.984 11.768 1.00 94.44 147 SER A CA 1
ATOM 1192 C C . SER A 1 147 ? -3.914 7.238 10.459 1.00 94.44 147 SER A C 1
ATOM 1194 O O . SER A 1 147 ? -4.011 8.383 10.022 1.00 94.44 147 SER A O 1
ATOM 1196 N N . LEU A 1 148 ? -4.503 6.196 9.863 1.00 95.12 148 LEU A N 1
ATOM 1197 C CA . LEU A 1 148 ? -5.306 6.306 8.644 1.00 95.12 148 LEU A CA 1
ATOM 1198 C C . LEU A 1 148 ? -6.567 7.150 8.863 1.00 95.12 148 LEU A C 1
ATOM 1200 O O . LEU A 1 148 ? -6.932 7.925 7.980 1.00 95.12 148 LEU A O 1
ATOM 1204 N N . ILE A 1 149 ? -7.202 7.067 10.036 1.00 93.38 149 ILE A N 1
ATOM 1205 C CA . ILE A 1 149 ? -8.333 7.938 10.393 1.00 93.38 149 ILE A CA 1
ATOM 1206 C C . ILE A 1 149 ? -7.891 9.408 10.403 1.00 93.38 149 ILE A C 1
ATOM 1208 O O . ILE A 1 149 ? -8.524 10.240 9.753 1.00 93.38 149 ILE A O 1
ATOM 1212 N N . VAL A 1 150 ? -6.774 9.724 11.069 1.00 93.06 150 VAL A N 1
ATOM 1213 C CA . VAL A 1 150 ? -6.208 11.085 11.081 1.00 93.06 150 VAL A CA 1
ATOM 1214 C C . VAL A 1 150 ? -5.882 11.560 9.665 1.00 93.06 150 VAL A C 1
ATOM 1216 O O . VAL A 1 150 ? -6.141 12.711 9.325 1.00 93.06 150 VAL A O 1
ATOM 1219 N N . MET A 1 151 ? -5.307 10.698 8.825 1.00 94.25 151 MET A N 1
ATOM 1220 C CA . MET A 1 151 ? -4.991 11.042 7.435 1.00 94.25 151 MET A CA 1
ATOM 1221 C C . MET A 1 151 ? -6.254 11.288 6.601 1.00 94.25 151 MET A C 1
ATOM 1223 O O . MET A 1 151 ? -6.270 12.202 5.783 1.00 94.25 151 MET A O 1
ATOM 1227 N N . THR A 1 152 ? -7.319 10.522 6.838 1.00 92.88 152 THR A N 1
ATOM 1228 C CA . THR A 1 152 ? -8.603 10.668 6.135 1.00 92.88 152 THR A CA 1
ATOM 1229 C C . THR A 1 152 ? -9.286 11.984 6.491 1.00 92.88 152 THR A C 1
ATOM 1231 O O . THR A 1 152 ? -9.719 12.711 5.600 1.00 92.88 152 THR A O 1
ATOM 1234 N N . ASN A 1 153 ? -9.300 12.351 7.776 1.00 89.12 153 ASN A N 1
ATOM 1235 C CA . ASN A 1 153 ? -9.877 13.610 8.254 1.00 89.12 153 ASN A CA 1
ATOM 1236 C C . ASN A 1 153 ? -9.266 14.855 7.584 1.00 89.12 153 ASN A C 1
ATOM 1238 O O . ASN A 1 153 ? -9.945 15.868 7.433 1.00 89.12 153 ASN A O 1
ATOM 1242 N N . ARG A 1 154 ? -7.998 14.789 7.153 1.00 87.00 154 ARG A N 1
ATOM 1243 C CA . ARG A 1 154 ? -7.313 15.904 6.473 1.00 87.00 154 ARG A CA 1
ATOM 1244 C C . ARG A 1 154 ? -7.827 16.175 5.062 1.00 87.00 154 ARG A C 1
ATOM 1246 O O . ARG A 1 154 ? -7.616 17.276 4.568 1.00 87.00 154 ARG A O 1
ATOM 1253 N N . GLN A 1 155 ? -8.455 15.196 4.411 1.00 82.25 155 GLN A N 1
ATOM 1254 C CA . GLN A 1 155 ? -8.863 15.325 3.011 1.00 82.25 155 GLN A CA 1
ATOM 1255 C C . GLN A 1 155 ? -10.043 16.285 2.831 1.00 82.25 155 GLN A C 1
ATOM 1257 O O . GLN A 1 155 ? -10.172 16.898 1.778 1.00 82.25 155 GLN A O 1
ATOM 1262 N N . GLY A 1 156 ? -10.903 16.438 3.848 1.00 78.50 156 GLY A N 1
ATOM 1263 C CA . GLY A 1 156 ? -12.051 17.353 3.794 1.00 78.50 156 GLY A CA 1
ATOM 1264 C C . GLY A 1 156 ? -13.072 17.030 2.693 1.00 78.50 156 GLY A C 1
ATOM 1265 O O . GLY A 1 156 ? -13.887 17.884 2.351 1.00 78.50 156 GLY A O 1
ATOM 1266 N N . VAL A 1 157 ? -13.020 15.823 2.120 1.00 83.69 157 VAL A N 1
ATOM 1267 C CA . VAL A 1 157 ? -13.893 15.395 1.021 1.00 83.69 157 VAL A CA 1
ATOM 1268 C C . VAL A 1 157 ? -15.157 14.701 1.539 1.00 83.69 157 VAL A C 1
ATOM 1270 O O . VAL A 1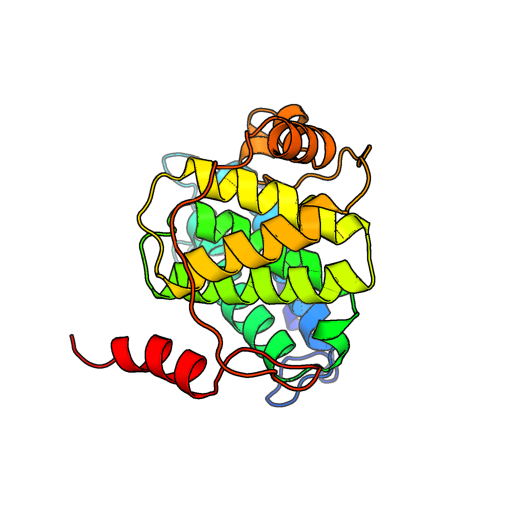 157 ? -15.100 14.023 2.569 1.00 83.69 157 VAL A O 1
ATOM 1273 N N . PRO A 1 158 ? -16.297 14.816 0.830 1.00 84.31 158 PRO A N 1
ATOM 1274 C CA . PRO A 1 158 ? -17.509 14.085 1.177 1.00 84.31 158 PRO A CA 1
ATOM 1275 C C . PRO A 1 158 ? -17.292 12.569 1.102 1.00 84.31 158 PRO A C 1
ATOM 1277 O O . PRO A 1 158 ? -16.878 12.030 0.075 1.00 84.31 158 PRO A O 1
ATOM 1280 N N . LEU A 1 159 ? -17.608 11.876 2.193 1.00 87.75 159 LEU A N 1
ATOM 1281 C CA . LEU A 1 159 ? -17.550 10.421 2.278 1.00 87.75 159 LEU A CA 1
ATOM 1282 C C . LEU A 1 159 ? -18.941 9.830 2.054 1.00 87.75 159 LEU A C 1
ATOM 1284 O O . LEU A 1 159 ? -19.951 10.410 2.450 1.00 87.75 159 LEU A O 1
ATOM 1288 N N . THR A 1 160 ? -19.003 8.646 1.453 1.00 87.38 160 THR A N 1
ATOM 1289 C CA . THR A 1 160 ? -20.239 7.859 1.425 1.00 87.38 160 THR A CA 1
ATOM 1290 C C . THR A 1 160 ? -20.643 7.457 2.845 1.00 87.38 160 THR A C 1
ATOM 1292 O O . THR A 1 160 ? -19.798 7.299 3.732 1.00 87.38 160 THR A O 1
ATOM 1295 N N . ALA A 1 161 ? -21.939 7.212 3.053 1.00 87.31 161 ALA A N 1
ATOM 1296 C CA . ALA A 1 161 ? -22.470 6.795 4.352 1.00 87.31 161 ALA A CA 1
ATOM 1297 C C . ALA A 1 161 ? -21.784 5.527 4.899 1.00 87.31 161 ALA A C 1
ATOM 1299 O O . ALA A 1 161 ? -21.554 5.411 6.102 1.00 87.31 161 ALA A O 1
ATOM 1300 N N . ASN A 1 162 ? -21.405 4.593 4.018 1.00 85.81 162 ASN A N 1
ATOM 1301 C CA . ASN A 1 162 ? -20.685 3.377 4.399 1.00 85.81 162 ASN A CA 1
ATOM 1302 C C . ASN A 1 162 ? -19.266 3.680 4.897 1.00 85.81 162 ASN A C 1
ATOM 1304 O O . ASN A 1 162 ? -18.852 3.138 5.924 1.00 85.81 162 ASN A O 1
ATOM 1308 N N . THR A 1 163 ? -18.534 4.558 4.206 1.00 86.50 163 THR A N 1
ATOM 1309 C CA . THR A 1 163 ? -17.189 4.986 4.617 1.00 86.50 163 THR A CA 1
ATOM 1310 C C . THR A 1 163 ? -17.224 5.734 5.941 1.00 86.50 163 THR A C 1
ATOM 1312 O O . THR A 1 163 ? -16.424 5.442 6.830 1.00 86.50 163 THR A O 1
ATOM 1315 N N . GLN A 1 164 ? -18.188 6.640 6.110 1.00 87.69 164 GLN A N 1
ATOM 1316 C CA . GLN A 1 164 ? -18.361 7.381 7.355 1.00 87.69 164 GLN A CA 1
ATOM 1317 C C . GLN A 1 164 ? -18.686 6.451 8.532 1.00 87.69 164 GLN A C 1
ATOM 1319 O O . GLN A 1 164 ? -17.995 6.486 9.549 1.00 87.69 164 GLN A O 1
ATOM 1324 N N . ARG A 1 165 ? -19.656 5.541 8.363 1.00 89.81 165 ARG A N 1
ATOM 1325 C CA . ARG A 1 165 ? -20.019 4.551 9.388 1.00 89.81 165 ARG A CA 1
ATOM 1326 C C . ARG A 1 165 ? -18.829 3.678 9.790 1.00 89.81 165 ARG A C 1
ATOM 1328 O O . ARG A 1 165 ? -18.643 3.408 10.973 1.00 89.81 165 ARG A O 1
ATOM 1335 N N . LEU A 1 166 ? -18.015 3.241 8.824 1.00 87.75 166 LEU A N 1
ATOM 1336 C CA . LEU A 1 166 ? -16.819 2.448 9.118 1.00 87.75 166 LEU A CA 1
ATOM 1337 C C . LEU A 1 166 ? -15.804 3.240 9.947 1.00 87.75 166 LEU A C 1
ATOM 1339 O O . LEU A 1 166 ? -15.241 2.697 10.894 1.00 87.75 166 LEU A O 1
ATOM 1343 N N . LEU A 1 167 ? -15.552 4.504 9.601 1.00 88.81 167 LEU A N 1
ATOM 1344 C CA . LEU A 1 167 ? -14.621 5.348 10.352 1.00 88.81 167 LEU A CA 1
ATOM 1345 C C . LEU A 1 167 ? -15.078 5.544 11.799 1.00 88.81 167 LEU A C 1
ATOM 1347 O O . LEU A 1 167 ? -14.243 5.498 12.699 1.00 88.81 167 LEU A O 1
ATOM 1351 N N . GLU A 1 168 ? -16.378 5.717 12.033 1.00 89.38 168 GLU A N 1
ATOM 1352 C CA . GLU A 1 168 ? -16.958 5.822 13.377 1.00 89.38 168 GLU A CA 1
ATOM 1353 C C . GLU A 1 168 ? -16.823 4.512 14.169 1.00 89.38 168 GLU A C 1
ATOM 1355 O O . GLU A 1 168 ? -16.332 4.526 15.302 1.00 89.38 168 GLU A O 1
ATOM 1360 N N . GLU A 1 169 ? -17.182 3.377 13.556 1.00 88.25 169 GLU A N 1
ATOM 1361 C CA . GLU A 1 169 ? -17.051 2.032 14.139 1.00 88.25 169 GLU A CA 1
ATOM 1362 C C . GLU A 1 169 ? -15.604 1.774 14.583 1.00 88.25 169 GLU A C 1
ATOM 1364 O O . GLU A 1 169 ? -15.318 1.475 15.746 1.00 88.25 169 GLU A O 1
ATOM 1369 N N . VAL A 1 170 ? -14.674 1.968 13.653 1.00 85.50 170 VAL A N 1
ATOM 1370 C CA . VAL A 1 170 ? -13.259 1.683 13.848 1.00 85.50 170 VAL A CA 1
ATOM 1371 C C . VAL A 1 170 ? -12.614 2.685 14.813 1.00 85.50 170 VAL A C 1
ATOM 1373 O O . VAL A 1 170 ? -11.789 2.291 15.636 1.00 85.50 170 VAL A O 1
ATOM 1376 N N . ARG A 1 171 ? -13.024 3.961 14.807 1.00 86.38 171 ARG A N 1
ATOM 1377 C CA . ARG A 1 171 ? -12.586 4.957 15.802 1.00 86.38 171 ARG A CA 1
ATOM 1378 C C . ARG A 1 171 ? -12.959 4.522 17.221 1.00 86.38 171 ARG A C 1
ATOM 1380 O O . ARG A 1 171 ? -12.128 4.638 18.125 1.00 86.38 171 ARG A O 1
ATOM 1387 N N . GLY A 1 172 ? -14.175 4.010 17.419 1.00 84.25 172 GLY A N 1
ATOM 1388 C CA . GLY A 1 172 ? -14.640 3.502 18.712 1.00 84.25 172 GLY A CA 1
ATOM 1389 C C . GLY A 1 172 ? -13.813 2.318 19.223 1.00 84.25 172 GLY A C 1
ATOM 1390 O O . GLY A 1 172 ? -13.424 2.290 20.393 1.00 84.25 172 GLY A O 1
ATOM 1391 N N . GLU A 1 173 ? -13.485 1.373 18.342 1.00 83.44 173 GLU A N 1
ATOM 1392 C CA . GLU A 1 173 ? -12.635 0.217 18.659 1.00 83.44 173 GLU A CA 1
ATOM 1393 C C . GLU A 1 173 ? -11.184 0.635 18.953 1.00 83.44 173 GLU A C 1
ATOM 1395 O O . GLU A 1 173 ? -10.587 0.209 19.947 1.00 83.44 173 GLU A O 1
ATOM 1400 N N . SER A 1 174 ? -10.625 1.525 18.131 1.00 77.94 174 SER A N 1
ATOM 1401 C CA . SER A 1 174 ? -9.232 1.958 18.217 1.00 77.94 174 SER A CA 1
ATOM 1402 C C . SER A 1 174 ? -8.911 2.778 19.461 1.00 77.94 174 SER A C 1
ATOM 1404 O O . SER A 1 174 ? -7.769 2.734 19.915 1.00 77.94 174 SER A O 1
ATOM 1406 N N . ARG A 1 175 ? -9.876 3.480 20.065 1.00 72.69 175 ARG A N 1
ATOM 1407 C CA . ARG A 1 175 ? -9.670 4.218 21.330 1.00 72.69 175 ARG A CA 1
ATOM 1408 C C . ARG A 1 175 ? -9.247 3.342 22.503 1.00 72.69 175 ARG A C 1
ATOM 1410 O O . ARG A 1 175 ? -8.648 3.832 23.449 1.00 72.69 175 ARG A O 1
ATOM 1417 N N . ARG A 1 176 ? -9.528 2.040 22.441 1.00 68.62 176 ARG A N 1
ATOM 1418 C CA . ARG A 1 176 ? -9.120 1.076 23.473 1.00 68.62 176 ARG A CA 1
ATOM 1419 C C . ARG A 1 176 ? -7.656 0.638 23.338 1.00 68.62 176 ARG A C 1
ATOM 1421 O O . ARG A 1 176 ? -7.191 -0.182 24.125 1.00 68.62 176 ARG A O 1
ATOM 1428 N N . SER A 1 177 ? -6.946 1.135 22.324 1.00 68.56 177 SER A N 1
ATOM 1429 C CA . SER A 1 177 ? -5.575 0.727 22.009 1.00 68.56 177 SER A CA 1
ATOM 1430 C C . SER A 1 177 ? -4.543 1.583 22.742 1.00 68.56 177 SER A C 1
ATOM 1432 O O . SER A 1 177 ? -4.768 2.763 22.993 1.00 68.56 177 SER A O 1
ATOM 1434 N N . ARG A 1 178 ? -3.416 0.959 23.099 1.00 67.62 178 ARG A N 1
ATOM 1435 C CA . ARG A 1 178 ? -2.316 1.573 23.863 1.00 67.62 178 ARG A CA 1
ATOM 1436 C C . ARG A 1 178 ? -1.534 2.592 23.030 1.00 67.62 178 ARG A C 1
ATOM 1438 O O . ARG A 1 178 ? -1.635 2.598 21.809 1.00 67.62 178 ARG A O 1
ATOM 1445 N N . GLU A 1 179 ? -0.723 3.401 23.706 1.00 66.25 179 GLU A N 1
ATOM 1446 C CA . GLU A 1 179 ? 0.268 4.274 23.072 1.00 66.25 179 GLU A CA 1
ATOM 1447 C C . GLU A 1 179 ? 1.276 3.467 22.241 1.00 66.25 179 GLU A C 1
ATOM 1449 O O . GLU A 1 179 ? 1.700 2.372 22.630 1.00 66.25 179 GLU A O 1
ATOM 1454 N N . PHE A 1 180 ? 1.659 4.021 21.090 1.00 72.25 180 PHE A N 1
ATOM 1455 C CA . PHE A 1 180 ? 2.609 3.415 20.164 1.00 72.25 180 PHE A CA 1
ATOM 1456 C C . PHE A 1 180 ? 3.874 4.263 20.080 1.00 72.25 180 PHE A C 1
ATOM 1458 O O . PHE A 1 180 ? 3.827 5.404 19.638 1.00 72.25 180 PHE A O 1
ATOM 1465 N N . PHE A 1 181 ? 5.017 3.671 20.418 1.00 71.50 181 PHE A N 1
ATOM 1466 C CA . PHE A 1 181 ? 6.336 4.296 20.281 1.00 71.50 181 PHE A CA 1
ATOM 1467 C C . PHE A 1 181 ? 7.062 3.657 19.100 1.00 71.50 181 PHE A C 1
ATOM 1469 O O . PHE A 1 181 ? 7.860 2.732 19.256 1.00 71.50 181 PHE A O 1
ATOM 1476 N N . SER A 1 182 ? 6.686 4.057 17.885 1.00 83.94 182 SER A N 1
ATOM 1477 C CA . SER A 1 182 ? 7.239 3.481 16.662 1.00 83.94 182 SER A CA 1
ATOM 1478 C C . SER A 1 182 ? 7.461 4.534 15.587 1.00 83.94 182 SER A C 1
ATOM 1480 O O . SER A 1 182 ? 6.530 5.213 15.153 1.00 83.94 182 SER A O 1
ATOM 1482 N N . ALA A 1 183 ? 8.688 4.554 15.063 1.00 88.00 183 ALA A N 1
ATOM 1483 C CA . ALA A 1 183 ? 9.066 5.296 13.864 1.00 88.00 183 ALA A CA 1
ATOM 1484 C C . ALA A 1 183 ? 8.563 4.639 12.561 1.00 88.00 183 ALA A C 1
ATOM 1486 O O . ALA A 1 183 ? 9.020 4.992 11.475 1.00 88.00 183 ALA A O 1
ATOM 1487 N N . TYR A 1 184 ? 7.654 3.659 12.647 1.00 90.75 184 TYR A N 1
ATOM 1488 C CA . TYR A 1 184 ? 7.084 3.010 11.474 1.00 90.75 184 TYR A CA 1
ATOM 1489 C C . TYR A 1 184 ? 6.358 4.039 10.586 1.00 90.75 184 TYR A C 1
ATOM 1491 O O . TYR A 1 184 ? 5.454 4.717 11.084 1.00 90.75 184 TYR A O 1
ATOM 1499 N N . PRO A 1 185 ? 6.726 4.180 9.300 1.00 93.44 185 PRO A N 1
ATOM 1500 C CA . PRO A 1 185 ? 6.124 5.170 8.417 1.00 93.44 185 PRO A CA 1
ATOM 1501 C C . PRO A 1 185 ? 4.732 4.717 7.968 1.00 93.44 185 PRO A C 1
ATOM 1503 O O . PRO A 1 185 ? 4.592 3.669 7.338 1.00 93.44 185 PRO A O 1
ATOM 1506 N N . VAL A 1 186 ? 3.708 5.518 8.267 1.00 95.56 186 VAL A N 1
ATOM 1507 C CA . VAL A 1 186 ? 2.322 5.251 7.842 1.00 95.56 186 VAL A CA 1
ATOM 1508 C C . VAL A 1 186 ? 1.883 6.212 6.740 1.00 95.56 186 VAL A C 1
ATOM 1510 O O . VAL A 1 186 ? 1.275 5.776 5.764 1.00 95.56 186 VAL A O 1
ATOM 1513 N N . ASP A 1 187 ? 2.221 7.497 6.864 1.00 95.56 187 ASP A N 1
ATOM 1514 C CA . ASP A 1 187 ? 1.949 8.517 5.845 1.00 95.56 187 ASP A CA 1
ATOM 1515 C C . ASP A 1 187 ? 3.107 8.550 4.837 1.00 95.56 187 ASP A C 1
ATOM 1517 O O . ASP A 1 187 ? 4.068 9.310 4.971 1.00 95.56 187 ASP A O 1
ATOM 1521 N N . LEU A 1 188 ? 3.047 7.658 3.846 1.00 93.88 188 LEU A N 1
ATOM 1522 C CA . LEU A 1 188 ? 4.118 7.411 2.875 1.00 93.88 188 LEU A CA 1
ATOM 1523 C C . LEU A 1 188 ? 4.406 8.621 1.977 1.00 93.88 188 LEU A C 1
ATOM 1525 O O . LEU A 1 188 ? 5.487 8.710 1.394 1.00 93.88 188 LEU A O 1
ATOM 1529 N N . GLU A 1 189 ? 3.465 9.556 1.869 1.00 88.31 189 GLU A N 1
ATOM 1530 C CA . GLU A 1 189 ? 3.668 10.821 1.164 1.00 88.31 189 GLU A CA 1
ATOM 1531 C C . GLU A 1 189 ? 4.447 11.824 1.994 1.00 88.31 189 GLU A C 1
ATOM 1533 O O . GLU A 1 189 ? 5.328 12.517 1.476 1.00 88.31 189 GLU A O 1
ATOM 1538 N N . MET A 1 190 ? 4.134 11.899 3.287 1.00 89.56 190 MET A N 1
ATOM 1539 C CA . MET A 1 190 ? 4.833 12.785 4.200 1.00 89.56 190 MET A CA 1
ATOM 1540 C C . MET A 1 190 ? 6.262 12.307 4.466 1.00 89.56 190 MET A C 1
ATOM 1542 O O . MET A 1 190 ? 7.116 13.147 4.720 1.00 89.56 190 MET A O 1
ATOM 1546 N N . VAL A 1 191 ? 6.576 11.011 4.314 1.00 90.06 191 VAL A N 1
ATOM 1547 C CA . VAL A 1 191 ? 7.947 10.483 4.500 1.00 90.06 191 VAL A CA 1
ATOM 1548 C C . VAL A 1 191 ? 8.994 11.276 3.712 1.00 90.06 191 VAL A C 1
ATOM 1550 O O . VAL A 1 191 ? 10.076 11.530 4.227 1.00 90.06 191 VAL A O 1
ATOM 1553 N N . ALA A 1 192 ? 8.692 11.696 2.481 1.00 84.50 192 ALA A N 1
ATOM 1554 C CA . ALA A 1 192 ? 9.647 12.447 1.663 1.00 84.50 192 ALA A CA 1
ATOM 1555 C C . ALA A 1 192 ? 9.811 13.918 2.097 1.00 84.50 192 ALA A C 1
ATOM 1557 O O . ALA A 1 192 ? 10.811 14.546 1.757 1.00 84.50 192 ALA A O 1
ATOM 1558 N N . LYS A 1 193 ? 8.824 14.476 2.808 1.00 87.94 193 LYS A N 1
ATOM 1559 C CA . LYS A 1 193 ? 8.748 15.902 3.170 1.00 87.94 193 LYS A CA 1
ATOM 1560 C C . LYS A 1 193 ? 9.148 16.143 4.623 1.00 87.94 193 LYS A C 1
ATOM 1562 O O . LYS A 1 193 ? 9.970 17.006 4.906 1.00 87.94 193 LYS A O 1
ATOM 1567 N N . ASP A 1 194 ? 8.559 15.371 5.526 1.00 91.56 194 ASP A N 1
ATOM 1568 C CA . ASP A 1 194 ? 8.791 15.390 6.965 1.00 91.56 194 ASP A CA 1
ATOM 1569 C C . ASP A 1 194 ? 8.622 13.964 7.530 1.00 91.56 194 ASP A C 1
ATOM 1571 O O . ASP A 1 194 ? 7.529 13.581 7.970 1.00 91.56 194 ASP A O 1
ATOM 1575 N N . PRO A 1 195 ? 9.707 13.163 7.548 1.00 90.62 195 PRO A N 1
ATOM 1576 C CA . PRO A 1 195 ? 9.684 11.807 8.084 1.00 90.62 195 PRO A CA 1
ATOM 1577 C C . PRO A 1 195 ? 9.159 11.724 9.519 1.00 90.62 195 PRO A C 1
ATOM 1579 O O . PRO A 1 195 ? 8.538 10.728 9.876 1.00 90.62 195 PRO A O 1
ATOM 1582 N N . SER A 1 196 ? 9.380 12.755 10.342 1.00 90.38 196 SER A N 1
ATOM 1583 C CA . SER A 1 196 ? 8.989 12.744 11.755 1.00 90.38 196 SER A CA 1
ATOM 1584 C C . SER A 1 196 ? 7.466 12.803 11.927 1.00 90.38 196 SER A C 1
ATOM 1586 O O . SER A 1 196 ? 6.896 12.065 12.737 1.00 90.38 196 SER A O 1
ATOM 1588 N N . SER A 1 197 ? 6.791 13.599 11.090 1.00 92.56 197 SER A N 1
ATOM 1589 C CA . SER A 1 197 ? 5.327 13.697 11.050 1.00 92.56 197 SER A CA 1
ATOM 1590 C C . SER A 1 197 ? 4.639 12.503 10.388 1.00 92.56 197 SER A C 1
ATOM 1592 O O . SER A 1 197 ? 3.428 12.346 10.552 1.00 92.56 197 SER A O 1
ATOM 1594 N N . ALA A 1 198 ? 5.386 11.675 9.654 1.00 94.19 198 ALA A N 1
ATOM 1595 C CA . ALA A 1 198 ? 4.867 10.524 8.916 1.00 94.19 198 ALA A CA 1
ATOM 1596 C C . ALA A 1 198 ? 4.744 9.235 9.750 1.00 94.19 198 ALA A C 1
ATOM 1598 O O . ALA A 1 198 ? 4.251 8.212 9.260 1.00 94.19 198 ALA A O 1
ATOM 1599 N N . THR A 1 199 ? 5.239 9.263 10.987 1.00 94.62 199 THR A N 1
ATOM 1600 C CA . THR A 1 199 ? 5.372 8.082 11.843 1.00 94.62 199 THR A CA 1
ATOM 1601 C C . THR A 1 199 ? 4.063 7.681 12.515 1.00 94.62 199 THR A C 1
ATOM 1603 O O . THR A 1 199 ? 3.204 8.515 12.809 1.00 94.62 199 THR A O 1
ATOM 1606 N N . LEU A 1 200 ? 3.952 6.388 12.821 1.00 93.56 200 LEU A N 1
ATOM 1607 C CA . LEU A 1 200 ? 2.881 5.814 13.629 1.00 93.56 200 LEU A CA 1
ATOM 1608 C C . LEU A 1 200 ? 2.724 6.559 14.960 1.00 93.56 200 LEU A C 1
ATOM 1610 O O . LEU A 1 200 ? 1.621 6.968 15.307 1.00 93.56 200 LEU A O 1
ATOM 1614 N N . GLU A 1 201 ? 3.824 6.777 15.683 1.00 92.25 201 GLU A N 1
ATOM 1615 C CA . G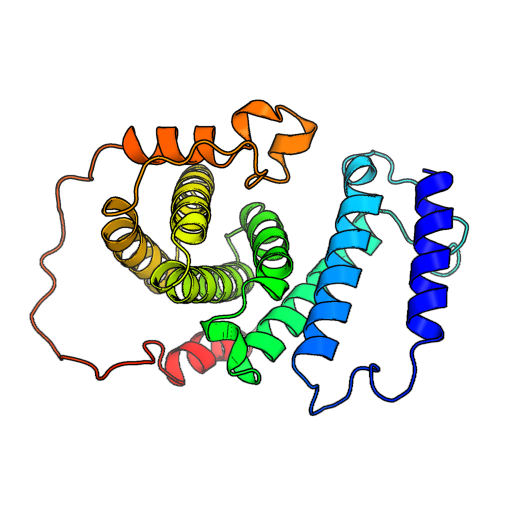LU A 1 201 ? 3.814 7.498 16.959 1.00 92.25 201 GLU A CA 1
ATOM 1616 C C . GLU A 1 201 ? 3.165 8.875 16.808 1.00 92.25 201 GLU A C 1
ATOM 1618 O O . GLU A 1 201 ? 2.153 9.163 17.448 1.00 92.25 201 GLU A O 1
ATOM 1623 N N . LYS A 1 202 ? 3.653 9.695 15.870 1.00 93.12 202 LYS A N 1
ATOM 1624 C CA . LYS A 1 202 ? 3.146 11.060 15.714 1.00 93.12 202 LYS A CA 1
ATOM 1625 C C . LYS A 1 202 ? 1.679 11.108 15.290 1.00 93.12 202 LYS A C 1
ATOM 1627 O O . LYS A 1 202 ? 0.937 11.983 15.739 1.00 93.12 202 LYS A O 1
ATOM 1632 N N . LEU A 1 203 ? 1.258 10.198 14.416 1.00 93.75 203 LEU A N 1
ATOM 1633 C CA . LEU A 1 203 ? -0.119 10.142 13.927 1.00 93.75 203 LEU A CA 1
ATOM 1634 C C . LEU A 1 203 ? -1.086 9.624 14.997 1.00 93.75 203 LEU A C 1
ATOM 1636 O O . LEU A 1 203 ? -2.186 10.159 15.125 1.00 93.75 203 LEU A O 1
ATOM 1640 N N . THR A 1 204 ? -0.670 8.654 15.810 1.00 92.62 204 THR A N 1
ATOM 1641 C CA . THR A 1 204 ? -1.483 8.153 16.927 1.00 92.62 204 THR A CA 1
ATOM 1642 C C . THR A 1 204 ? -1.619 9.186 18.045 1.00 92.62 204 THR A C 1
ATOM 1644 O O . THR A 1 204 ? -2.719 9.348 18.561 1.00 92.62 204 THR A O 1
ATOM 1647 N N . SER A 1 205 ? -0.581 9.978 18.352 1.00 90.62 205 SER A N 1
ATOM 1648 C CA . SER A 1 205 ? -0.715 11.117 19.277 1.00 90.62 205 SER A CA 1
ATOM 1649 C C . SER A 1 205 ? -1.763 12.122 18.792 1.00 90.62 205 SER A C 1
ATOM 1651 O O . SER A 1 205 ? -2.658 12.487 19.549 1.00 90.62 205 SER A O 1
ATOM 1653 N N . ARG A 1 206 ? -1.731 12.492 17.500 1.00 91.25 206 ARG A N 1
ATOM 1654 C CA . ARG A 1 206 ? -2.742 13.385 16.901 1.00 91.25 206 ARG A CA 1
ATOM 1655 C C . ARG A 1 206 ? -4.155 12.811 17.003 1.00 91.25 206 ARG A C 1
ATOM 1657 O O . ARG A 1 206 ? -5.094 13.555 17.250 1.00 91.25 206 ARG A O 1
ATOM 1664 N N . PHE A 1 207 ? -4.312 11.499 16.838 1.00 90.62 207 PHE A N 1
ATOM 1665 C CA . PHE A 1 207 ? -5.611 10.842 16.992 1.00 90.62 207 PHE A CA 1
ATOM 1666 C C . PHE A 1 207 ? -6.179 10.988 18.414 1.00 90.62 207 PHE A C 1
ATOM 1668 O O . PHE A 1 207 ? -7.389 11.133 18.566 1.00 90.62 207 PHE A O 1
ATOM 1675 N N . GLN A 1 208 ? -5.328 10.956 19.447 1.00 87.19 208 GLN A N 1
ATOM 1676 C CA . GLN A 1 208 ? -5.758 11.129 20.842 1.00 87.19 208 GLN A CA 1
ATOM 1677 C C . GLN A 1 208 ? -6.088 12.588 21.187 1.00 87.19 208 GLN A C 1
ATOM 1679 O O . GLN A 1 208 ? -6.923 12.838 22.052 1.00 87.19 208 GLN A O 1
ATOM 1684 N N . GLU A 1 209 ? -5.443 13.542 20.513 1.00 86.31 209 GLU A N 1
ATOM 1685 C CA . GLU A 1 209 ? -5.692 14.979 20.676 1.00 86.31 209 GLU A CA 1
ATOM 1686 C C . GLU A 1 209 ? -7.009 15.435 20.016 1.00 86.31 209 GLU A C 1
ATOM 1688 O O . GLU A 1 209 ? -7.574 16.450 20.424 1.00 86.31 209 GLU A O 1
ATOM 1693 N N . GLU A 1 210 ? -7.522 14.704 19.015 1.00 78.56 210 GLU A N 1
ATOM 1694 C CA . GLU A 1 210 ? -8.805 15.022 18.377 1.00 78.56 210 GLU A CA 1
ATOM 1695 C C . GLU A 1 210 ? -9.970 14.853 19.379 1.00 78.56 210 GLU A C 1
ATOM 1697 O O . GLU A 1 210 ? -10.205 13.739 19.872 1.00 78.56 210 GLU A O 1
ATOM 1702 N N . PRO A 1 211 ? -10.748 15.918 19.668 1.00 62.62 211 PRO A N 1
ATOM 1703 C CA . PRO A 1 211 ? -11.871 15.822 20.588 1.00 62.62 211 PRO A CA 1
ATOM 1704 C C . PRO A 1 211 ? -12.876 14.784 20.086 1.00 62.62 211 PRO A C 1
ATOM 1706 O O . PRO A 1 211 ? -13.194 14.702 18.899 1.00 62.62 211 PRO A O 1
ATOM 1709 N N . SER A 1 212 ? -13.392 13.977 21.015 1.00 57.31 212 SER A N 1
ATOM 1710 C CA . SER A 1 212 ? -14.589 13.174 20.768 1.00 57.31 212 SER A CA 1
ATOM 1711 C C . SER A 1 212 ? -15.675 14.124 20.292 1.00 57.31 212 SER A C 1
ATOM 1713 O O . SER A 1 212 ? -16.054 14.997 21.064 1.00 57.31 212 SER A O 1
ATOM 1715 N N . GLY A 1 213 ? -16.156 13.989 19.057 1.00 52.06 213 GLY A N 1
ATOM 1716 C CA . GLY A 1 213 ? -17.372 14.690 18.663 1.00 52.06 213 GLY A CA 1
ATOM 1717 C C . GLY A 1 213 ? -18.450 14.391 19.704 1.00 52.06 213 GLY A C 1
ATOM 1718 O O . GLY A 1 213 ? -18.792 13.226 19.918 1.00 52.06 213 GLY A O 1
ATOM 1719 N N . GLU A 1 214 ? -18.907 15.420 20.416 1.00 36.72 214 GLU A N 1
ATOM 1720 C CA . GLU A 1 214 ? -20.129 15.341 21.205 1.00 36.72 214 GLU A CA 1
ATOM 1721 C C . GLU A 1 214 ? -21.278 15.023 20.241 1.00 36.72 214 GLU A C 1
ATOM 1723 O O . GLU A 1 214 ? -21.339 15.545 19.127 1.00 36.72 214 GLU A O 1
ATOM 1728 N N . GLY A 1 215 ? -22.109 14.063 20.642 1.00 44.75 215 GLY A N 1
ATOM 1729 C CA . GLY A 1 215 ? -22.982 13.311 19.753 1.00 44.75 215 GLY A CA 1
ATOM 1730 C C . GLY A 1 215 ? -23.985 14.136 18.953 1.00 44.75 215 GLY A C 1
ATOM 1731 O O . GLY A 1 215 ? -24.515 15.140 19.418 1.00 44.75 215 GLY A O 1
ATOM 1732 N N . GLN A 1 216 ? -24.330 13.607 17.783 1.00 35.34 216 GLN A N 1
ATOM 1733 C CA . GLN A 1 216 ? -25.627 13.811 17.153 1.00 35.34 216 GLN A CA 1
ATOM 1734 C C . GLN A 1 216 ? -25.962 12.573 16.320 1.00 35.34 216 GLN A C 1
ATOM 1736 O O . GLN A 1 216 ? -25.226 12.217 15.406 1.00 35.34 216 GLN A O 1
ATOM 1741 N N . GLY A 1 217 ? -27.076 11.925 16.666 1.00 30.91 217 GLY A N 1
ATOM 1742 C CA . GLY A 1 217 ? -27.668 10.835 15.897 1.00 30.91 217 GLY A CA 1
ATOM 1743 C C . GLY A 1 217 ? -28.054 9.641 16.759 1.00 30.91 217 GLY A C 1
ATOM 1744 O O . GLY A 1 217 ? -27.292 8.686 16.873 1.00 30.91 217 GLY A O 1
ATOM 1745 N N . GLU A 1 218 ? -29.251 9.681 17.347 1.00 38.62 218 GLU A N 1
ATOM 1746 C CA . GLU A 1 218 ? -29.943 8.470 17.791 1.00 38.62 218 GLU A CA 1
ATOM 1747 C C . GLU A 1 218 ? -30.036 7.493 16.608 1.00 38.62 218 GLU A C 1
ATOM 1749 O O . GLU A 1 218 ? -30.655 7.799 15.589 1.00 38.62 218 GLU A O 1
ATOM 1754 N N . ALA A 1 219 ? -29.415 6.320 16.731 1.00 33.22 219 ALA A N 1
ATOM 1755 C CA . ALA A 1 219 ? -29.641 5.203 15.825 1.00 33.22 219 ALA A CA 1
ATOM 1756 C C . ALA A 1 219 ? -30.416 4.124 16.583 1.00 33.22 219 ALA A C 1
ATOM 1758 O O . ALA A 1 219 ? -29.942 3.560 17.569 1.00 33.22 219 ALA A O 1
ATOM 1759 N N . SER A 1 220 ? -31.640 3.911 16.113 1.00 35.28 220 SER A N 1
ATOM 1760 C CA . SER A 1 220 ? -32.613 2.934 16.576 1.00 35.28 220 SER A CA 1
ATOM 1761 C C . SER A 1 220 ? -32.063 1.510 16.627 1.00 35.28 220 SER A C 1
ATOM 1763 O O . SER A 1 220 ? -31.330 1.077 15.738 1.00 35.28 220 SER A O 1
ATOM 1765 N N . ASP A 1 221 ? -32.526 0.789 17.644 1.00 41.66 221 ASP A N 1
ATOM 1766 C CA . ASP A 1 221 ? -32.427 -0.655 17.832 1.00 41.66 221 ASP A CA 1
ATOM 1767 C C . ASP A 1 221 ? -32.776 -1.446 16.556 1.00 41.66 221 ASP A C 1
ATOM 1769 O O . ASP A 1 221 ? -33.750 -1.138 15.863 1.00 41.66 221 ASP A O 1
ATOM 1773 N N . GLY A 1 222 ? -31.973 -2.463 16.235 1.00 32.88 222 GLY A N 1
ATOM 1774 C CA . GLY A 1 222 ? -32.182 -3.278 15.042 1.00 32.88 222 GLY A CA 1
ATOM 1775 C C . GLY A 1 222 ? -31.039 -4.227 14.686 1.00 32.88 222 GLY A C 1
ATOM 1776 O O . GLY A 1 222 ? -30.282 -3.968 13.755 1.00 32.88 222 GLY A O 1
ATOM 1777 N N . GLY A 1 223 ? -30.986 -5.376 15.365 1.00 31.59 223 GLY A N 1
ATOM 1778 C CA . GLY A 1 223 ? -30.431 -6.618 14.810 1.00 31.59 223 GLY A CA 1
ATOM 1779 C C . GLY A 1 223 ? -28.992 -6.954 15.204 1.00 31.59 223 GLY A C 1
ATOM 1780 O O . GLY A 1 223 ? -28.021 -6.490 14.607 1.00 31.59 223 GLY A O 1
ATOM 1781 N 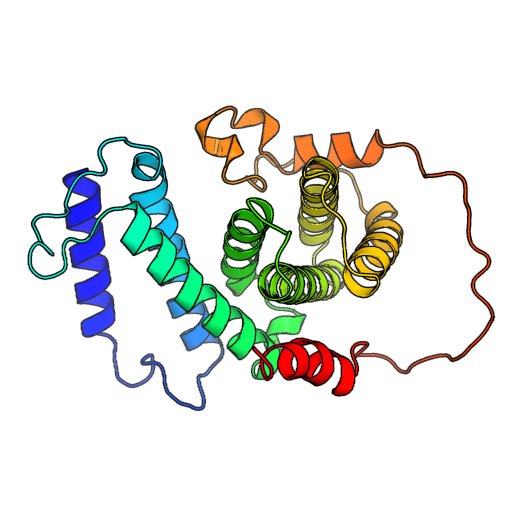N . SER A 1 224 ? -28.845 -7.865 16.164 1.00 34.56 224 SER A N 1
ATOM 1782 C CA . SER A 1 224 ? -27.598 -8.586 16.416 1.00 34.56 224 SER A CA 1
ATOM 1783 C C . SER A 1 224 ? -27.2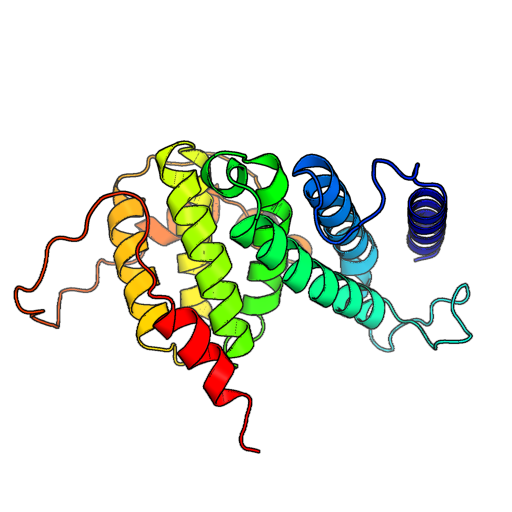36 -9.469 15.211 1.00 34.56 224 SER A C 1
ATOM 1785 O O . SER A 1 224 ? -28.013 -10.319 14.781 1.00 34.56 224 SER A O 1
ATOM 1787 N N . LEU A 1 225 ? -26.034 -9.261 14.664 1.00 36.34 225 LEU A N 1
ATOM 1788 C CA . LEU A 1 225 ? -25.449 -10.067 13.586 1.00 36.34 225 LEU A CA 1
ATOM 1789 C C . LEU A 1 225 ? -24.460 -11.097 14.165 1.00 36.34 225 LEU A C 1
ATOM 1791 O O . LEU A 1 225 ? -23.758 -10.760 15.122 1.00 36.34 225 LEU A O 1
ATOM 1795 N N . PRO A 1 226 ? -24.362 -12.311 13.590 1.00 35.69 226 PRO A N 1
ATOM 1796 C CA . PRO A 1 226 ? -23.456 -13.349 14.066 1.00 35.69 226 PRO A CA 1
ATOM 1797 C C . PRO A 1 226 ? -21.997 -13.074 13.674 1.00 35.69 226 PRO A C 1
ATOM 1799 O O . PRO A 1 226 ? -21.705 -12.348 12.721 1.00 35.69 226 PRO A O 1
ATOM 1802 N N . ASP A 1 227 ? -21.082 -13.663 14.440 1.00 35.03 227 ASP A N 1
ATOM 1803 C CA . ASP A 1 227 ? -19.643 -13.418 14.365 1.00 35.03 227 ASP A CA 1
ATOM 1804 C C . ASP A 1 227 ? -19.021 -13.779 13.006 1.00 35.03 227 ASP A C 1
ATOM 1806 O O . ASP A 1 227 ? -19.215 -14.870 12.472 1.00 35.03 227 ASP A O 1
ATOM 1810 N N . GLY A 1 228 ? -18.192 -12.864 12.487 1.00 47.44 228 GLY A N 1
ATOM 1811 C CA . GLY A 1 228 ? -17.205 -13.155 11.439 1.00 47.44 228 GLY A CA 1
ATOM 1812 C C . GLY A 1 228 ? -17.336 -12.405 10.106 1.00 47.44 228 GLY A C 1
ATOM 1813 O O . GLY A 1 228 ? -16.352 -12.369 9.367 1.00 47.44 228 GLY A O 1
ATOM 1814 N N . TRP A 1 229 ? -18.466 -11.756 9.790 1.00 39.38 229 TRP A N 1
ATOM 1815 C CA . TRP A 1 229 ? -18.655 -11.021 8.521 1.00 39.38 229 TRP A CA 1
ATOM 1816 C C . TRP A 1 229 ? -19.738 -9.924 8.635 1.00 39.38 229 TRP A C 1
ATOM 1818 O O . TRP A 1 229 ? -20.839 -10.206 9.098 1.00 39.38 229 TRP A O 1
ATOM 1828 N N . LYS A 1 230 ? -19.446 -8.672 8.231 1.00 48.22 230 LYS A N 1
ATOM 1829 C CA . LYS A 1 230 ? -20.402 -7.531 8.229 1.00 48.22 230 LYS A CA 1
ATOM 1830 C C . LYS A 1 230 ? -20.272 -6.614 6.998 1.00 48.22 230 LYS A C 1
ATOM 1832 O O . LYS A 1 230 ? -20.106 -5.404 7.116 1.00 48.22 230 LYS A O 1
ATOM 1837 N N . GLY A 1 231 ? -20.327 -7.179 5.805 1.00 45.78 231 GLY A N 1
ATOM 1838 C CA . GLY A 1 231 ? -20.703 -6.435 4.599 1.00 45.78 231 GLY A CA 1
ATOM 1839 C C . GLY A 1 231 ? -21.582 -7.361 3.789 1.00 45.78 231 GLY A C 1
ATOM 1840 O O . GLY A 1 231 ? -21.236 -8.522 3.684 1.00 45.78 231 GLY A O 1
ATOM 1841 N N . THR A 1 232 ? -22.730 -6.926 3.297 1.00 43.97 232 THR A N 1
ATOM 1842 C CA . THR A 1 232 ? -23.613 -7.785 2.503 1.00 43.97 232 THR A CA 1
ATOM 1843 C C . THR A 1 232 ? -23.012 -8.033 1.111 1.00 43.97 232 THR A C 1
ATOM 1845 O O . THR A 1 232 ? -22.244 -7.222 0.594 1.00 43.97 232 THR A O 1
ATOM 1848 N N . ALA A 1 233 ? -23.396 -9.124 0.437 1.00 39.19 233 ALA A N 1
ATOM 1849 C CA . ALA A 1 233 ? -23.124 -9.281 -1.001 1.00 39.19 233 ALA A CA 1
ATOM 1850 C C . ALA A 1 233 ? -23.759 -8.136 -1.822 1.00 39.19 233 ALA A C 1
ATOM 1852 O O . ALA A 1 233 ? -23.295 -7.810 -2.915 1.00 39.19 233 ALA A O 1
ATOM 1853 N N . GLN A 1 234 ? -24.779 -7.490 -1.247 1.00 40.97 234 GLN A N 1
ATOM 1854 C CA . GLN A 1 234 ? -25.388 -6.263 -1.734 1.00 40.97 234 GLN A CA 1
ATOM 1855 C C . GLN A 1 234 ? -24.447 -5.055 -1.626 1.00 40.97 234 GLN A C 1
ATOM 1857 O O . GLN A 1 234 ? -24.459 -4.231 -2.521 1.00 40.97 234 GLN A O 1
ATOM 1862 N N . ASP A 1 235 ? -23.559 -4.965 -0.634 1.00 43.97 235 ASP A N 1
ATOM 1863 C CA . ASP A 1 235 ? -22.555 -3.889 -0.536 1.00 43.97 235 ASP A CA 1
ATOM 1864 C C . ASP A 1 235 ? -21.447 -4.034 -1.596 1.00 43.97 235 ASP A C 1
ATOM 1866 O O . ASP A 1 235 ? -20.948 -3.044 -2.138 1.00 43.97 235 ASP A O 1
ATOM 1870 N N . LEU A 1 236 ? -21.107 -5.280 -1.949 1.00 41.41 236 LEU A N 1
ATOM 1871 C CA . LEU A 1 236 ? -20.241 -5.611 -3.087 1.00 41.41 236 LEU A CA 1
ATOM 1872 C C . LEU A 1 236 ? -20.909 -5.273 -4.424 1.00 41.41 236 LEU A C 1
ATOM 1874 O O . LEU A 1 236 ? -20.266 -4.705 -5.300 1.00 41.41 236 LEU A O 1
ATOM 1878 N N . THR A 1 237 ? -22.195 -5.594 -4.580 1.00 38.84 237 THR A N 1
ATOM 1879 C CA . THR A 1 237 ? -22.919 -5.346 -5.834 1.00 38.84 237 THR A CA 1
ATOM 1880 C C . THR A 1 237 ? -23.364 -3.899 -5.987 1.00 38.84 237 THR A C 1
ATOM 1882 O O . THR A 1 237 ? -23.190 -3.391 -7.074 1.00 38.84 237 THR A O 1
ATOM 1885 N N . THR A 1 238 ? -23.798 -3.185 -4.945 1.00 41.53 238 THR A N 1
ATOM 1886 C CA . THR A 1 238 ? -24.239 -1.771 -5.027 1.00 41.53 238 THR A CA 1
ATOM 1887 C C . THR A 1 238 ? -23.097 -0.846 -5.446 1.00 41.53 238 THR A C 1
ATOM 1889 O O . THR A 1 238 ? -23.292 0.075 -6.235 1.00 41.53 238 THR A O 1
ATOM 1892 N N . THR A 1 239 ? -21.879 -1.126 -4.976 1.00 39.78 239 THR A N 1
ATOM 1893 C CA . THR A 1 239 ? -20.684 -0.369 -5.373 1.00 39.78 239 THR A CA 1
ATOM 1894 C C . THR A 1 239 ? -20.258 -0.674 -6.818 1.00 39.78 239 THR A C 1
ATOM 1896 O O . THR A 1 239 ? -19.692 0.188 -7.482 1.00 39.78 239 THR A O 1
ATOM 1899 N N . LEU 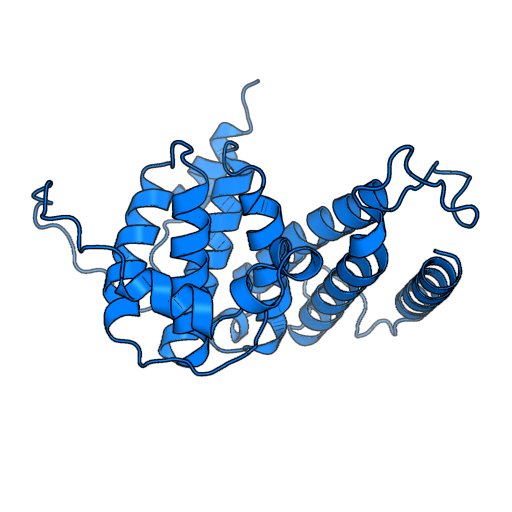A 1 240 ? -20.564 -1.876 -7.325 1.00 36.50 240 LEU A N 1
ATOM 1900 C CA . LEU A 1 240 ? -20.245 -2.328 -8.687 1.00 36.50 240 LEU A CA 1
ATOM 1901 C C . LEU A 1 240 ? -21.385 -2.112 -9.701 1.00 36.50 240 LEU A C 1
ATOM 1903 O O . LEU A 1 240 ? -21.127 -2.076 -10.897 1.00 36.50 240 LEU A O 1
ATOM 1907 N N . SER A 1 241 ? -22.635 -1.948 -9.269 1.00 37.72 241 SER A N 1
ATOM 1908 C CA . SER A 1 241 ? -23.791 -1.706 -10.142 1.00 37.72 241 SER A CA 1
ATOM 1909 C C . SER A 1 241 ? -23.982 -0.227 -10.475 1.00 37.72 241 SER A C 1
ATOM 1911 O O . SER A 1 241 ? -24.715 0.086 -11.399 1.00 37.72 241 SER A O 1
ATOM 1913 N N . MET A 1 242 ? -23.276 0.676 -9.784 1.00 38.28 242 MET A N 1
ATOM 1914 C CA . MET A 1 242 ? -23.142 2.093 -10.169 1.00 38.28 242 MET A CA 1
ATOM 1915 C C . MET A 1 242 ? -22.035 2.325 -11.224 1.00 38.28 242 MET A C 1
ATOM 1917 O O . MET A 1 242 ? -21.729 3.466 -11.544 1.00 38.28 242 MET A O 1
ATOM 1921 N N . LEU A 1 243 ? -21.403 1.258 -11.733 1.00 42.09 243 LEU A N 1
ATOM 1922 C CA . LEU A 1 243 ? -20.408 1.280 -12.822 1.00 42.09 243 LEU A CA 1
ATOM 1923 C C . LEU A 1 243 ? -21.012 0.925 -14.193 1.00 42.09 243 LEU A C 1
ATOM 1925 O O . LEU A 1 243 ? -20.280 0.824 -15.175 1.00 42.09 243 LEU A O 1
ATOM 1929 N N . GLY A 1 244 ? -22.324 0.697 -14.259 1.00 36.22 244 GLY A N 1
ATOM 1930 C CA . GLY A 1 244 ? -23.036 0.342 -15.481 1.00 36.22 244 GLY A CA 1
ATOM 1931 C C . GLY A 1 244 ? -24.231 1.250 -15.697 1.00 36.22 244 GLY A C 1
ATOM 1932 O O . GLY A 1 244 ? -25.347 0.776 -15.559 1.00 36.22 244 GLY A O 1
ATOM 1933 N N . ASP A 1 245 ? -23.969 2.535 -15.927 1.00 40.09 245 ASP A N 1
ATOM 1934 C CA . ASP A 1 245 ? -24.773 3.448 -16.751 1.00 40.09 245 ASP A CA 1
ATOM 1935 C C . ASP A 1 245 ? -24.070 4.818 -16.748 1.00 40.09 245 ASP A C 1
ATOM 1937 O O . ASP A 1 245 ? -24.362 5.675 -15.919 1.00 40.09 245 ASP A O 1
ATOM 1941 N N . ASP A 1 246 ? -23.083 4.958 -17.637 1.00 36.28 246 ASP A N 1
ATOM 1942 C CA . ASP A 1 246 ? -22.677 6.203 -18.313 1.00 36.28 246 ASP A CA 1
ATOM 1943 C C . ASP A 1 246 ? -21.946 5.837 -19.620 1.00 36.28 246 ASP A C 1
ATOM 1945 O O . ASP A 1 246 ? -20.928 5.102 -19.559 1.00 36.28 246 ASP A O 1
#

InterPro domains:
  IPR053187 Notoamide biosynthesis regulator [PTHR47256] (6-206)